Protein AF-A0A8T4SPV8-F1 (afdb_monomer_lite)

pLDDT: mean 88.91, std 10.38, range [46.53, 98.25]

Secondary structure (DSSP, 8-state):
--------HHHHHHHHHHHHHHHHHHHHHHHHHHHHHHHH-HHHHHHHHHHHHHHHHTTSTTHHHHHHHHSSS-HHHHHHHHHHHHHHGGGS-HHHHHHHHHHHHHHHHTS-HHHHHHHHHH---HHHHHHHHHH-GGG----HHHHHHHHH-SSHHHHHHHHHHS--S-HHHHHHHHHBTTSS-HHHHHHHHHH-HHHHHHHHHHHHHHHHHHHHHHHHHH---HHHHHHHHHHHHB-GGGHHHHHHHHHHT-S---HHHHHHHHHHHHHHHHHHTS---

Foldseek 3Di:
DPPDPPDVVVVVVVVVVVLVVQLQVLLVVLLVVLLVCCVVPVVVSLVCLVVSQVSSCPSDVCSVVCCVVVQHRDLSRNLSSVLSLLVCLVVDDQVSNLSSLVSLVVVLVPGPLVVSLVNLQQHAHLQSSLLCCLAVVSSCPAQVVVLVLQVVDQALVRSVVVCVVVPGSYPLRVLLQLFWPPRHDPRNNVVCCVVCVPSNLSSLLSVLSNQQLVLLVCCVPPVDDSVVSSVVCCVHTGDPVCSVVSVVSNVVNPHDDDPVSCVSVVVVVVVVVVVVPDPPD

Sequence (281 aa):
MEDIPSWPVDELMDQLRNIFVRGHCIAADAAERLEDLFLEDTDKAIASLHGFLEEVRDINTDRAFVEAAAGGPNHDWTVPVLNVVGLMYPSLQKPVRERALLSVLDYLDGLNYFYSQNHVERMKEPWLVGDIIVNRRLYWCGFSEYHTLFAEHNSWKELQESLNTHPPLSPFWLAMAILWWPNPSPEIRREFYEAYPHLVDRTLDAIAGMTVTSAMKGHVMEGKDVEAGIQYRLSERYDPDMHARIREKIAQENWILLPSTERDWIQWKEIRERREAKPVS

Radius of gyration: 21.88 Å; chains: 1; bounding box: 86×41×52 Å

Structure (mmCIF, N/CA/C/O backbone):
data_AF-A0A8T4SPV8-F1
#
_entry.id   AF-A0A8T4SPV8-F1
#
loop_
_atom_site.group_PDB
_atom_site.id
_atom_site.type_symbol
_atom_site.label_atom_id
_atom_site.label_alt_id
_atom_site.label_comp_id
_atom_site.label_asym_id
_atom_site.label_entity_id
_atom_site.label_seq_id
_atom_site.pdbx_PDB_ins_code
_atom_site.Cartn_x
_atom_site.Cartn_y
_atom_site.Cartn_z
_atom_site.occupancy
_atom_site.B_iso_or_equiv
_atom_site.auth_seq_id
_atom_site.auth_comp_id
_atom_site.auth_asym_id
_atom_site.auth_atom_id
_atom_site.pdbx_PDB_model_num
ATOM 1 N N . MET A 1 1 ? 52.979 -14.441 -5.584 1.00 47.84 1 MET A N 1
ATOM 2 C CA . MET A 1 1 ? 51.953 -13.388 -5.652 1.00 47.84 1 MET A CA 1
ATOM 3 C C . MET A 1 1 ? 51.383 -13.491 -7.041 1.00 47.84 1 MET A C 1
ATOM 5 O O . MET A 1 1 ? 52.107 -13.197 -7.979 1.00 47.84 1 MET A O 1
ATOM 9 N N . GLU A 1 2 ? 50.198 -14.078 -7.168 1.00 46.53 2 GLU A N 1
ATOM 10 C CA . GLU A 1 2 ? 49.469 -14.064 -8.435 1.00 46.53 2 GLU A CA 1
ATOM 11 C C . GLU A 1 2 ? 48.943 -12.644 -8.638 1.00 46.53 2 GLU A C 1
ATOM 13 O O . GLU A 1 2 ? 48.358 -12.068 -7.717 1.00 46.53 2 GLU A O 1
ATOM 18 N N . ASP A 1 3 ? 49.237 -12.067 -9.802 1.00 52.56 3 ASP A N 1
ATOM 19 C CA . ASP A 1 3 ? 48.736 -10.759 -10.205 1.00 52.56 3 ASP A CA 1
ATOM 20 C C . ASP A 1 3 ? 47.207 -10.810 -10.214 1.00 52.56 3 ASP A C 1
ATOM 22 O O . ASP A 1 3 ? 46.596 -11.532 -11.004 1.00 52.56 3 ASP A O 1
ATOM 26 N N . ILE A 1 4 ? 46.580 -10.059 -9.306 1.00 55.09 4 ILE A N 1
ATOM 27 C CA . ILE A 1 4 ? 45.138 -9.829 -9.349 1.00 55.09 4 ILE A CA 1
ATOM 28 C C . ILE A 1 4 ? 44.876 -9.115 -10.680 1.00 55.09 4 ILE A C 1
ATOM 30 O O . ILE A 1 4 ? 45.462 -8.049 -10.896 1.00 55.09 4 ILE A O 1
ATOM 34 N N . PRO A 1 5 ? 44.039 -9.665 -11.580 1.00 56.94 5 PRO A N 1
ATOM 35 C CA . PRO A 1 5 ? 43.739 -9.005 -12.838 1.00 56.94 5 PRO A CA 1
ATOM 36 C C . PRO A 1 5 ? 43.194 -7.614 -12.523 1.00 56.94 5 PRO A C 1
ATOM 38 O O . PRO A 1 5 ? 42.183 -7.489 -11.827 1.00 56.94 5 PRO A O 1
ATOM 41 N N . SER A 1 6 ? 43.865 -6.567 -13.006 1.00 59.53 6 SER A N 1
ATOM 42 C CA . SER A 1 6 ? 43.322 -5.216 -12.950 1.00 59.53 6 SER A CA 1
ATOM 43 C C . SER A 1 6 ? 42.136 -5.172 -13.904 1.00 59.53 6 SER A C 1
ATOM 45 O O . SER A 1 6 ? 42.296 -4.928 -15.101 1.00 59.53 6 SER A O 1
ATOM 47 N N . TRP A 1 7 ? 40.945 -5.473 -13.397 1.00 61.81 7 TRP A N 1
ATOM 48 C CA . TRP A 1 7 ? 39.731 -5.170 -14.132 1.00 61.81 7 TRP A CA 1
ATOM 49 C C . TRP A 1 7 ? 39.726 -3.658 -14.371 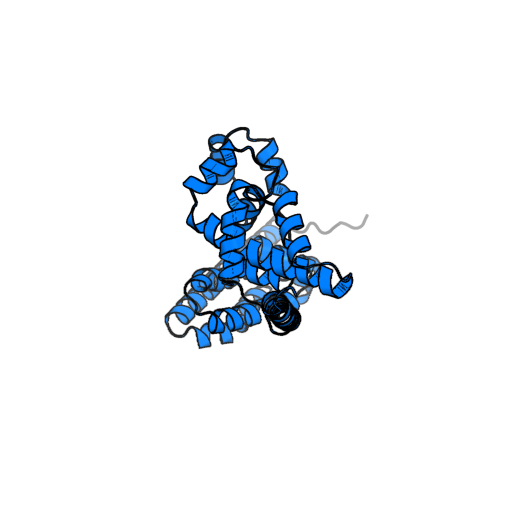1.00 61.81 7 TRP A C 1
ATOM 51 O O . TRP A 1 7 ? 39.903 -2.909 -13.402 1.00 61.81 7 TRP A O 1
ATOM 61 N N . PRO A 1 8 ? 39.596 -3.189 -15.623 1.00 83.00 8 PRO A N 1
ATOM 62 C CA . PRO A 1 8 ? 39.461 -1.770 -15.892 1.00 83.00 8 PRO A CA 1
ATOM 63 C C . PRO A 1 8 ? 38.145 -1.319 -15.258 1.00 83.00 8 PRO A C 1
ATOM 65 O O . PRO A 1 8 ? 37.066 -1.549 -15.796 1.00 83.00 8 PRO A O 1
ATOM 68 N N . VAL A 1 9 ? 38.244 -0.740 -14.060 1.00 78.56 9 VAL A N 1
ATOM 69 C CA . VAL A 1 9 ? 37.098 -0.309 -13.247 1.00 78.56 9 VAL A CA 1
ATOM 70 C C . VAL A 1 9 ? 36.166 0.579 -14.071 1.00 78.56 9 VAL A C 1
ATOM 72 O O . VAL A 1 9 ? 34.954 0.440 -13.966 1.00 78.56 9 VAL A O 1
ATOM 75 N N . ASP A 1 10 ? 36.721 1.407 -14.956 1.00 82.25 10 ASP A N 1
ATOM 76 C CA . ASP A 1 10 ? 35.964 2.275 -15.859 1.00 82.25 10 ASP A CA 1
ATOM 77 C C . ASP A 1 10 ? 35.058 1.488 -16.822 1.00 82.25 10 ASP A C 1
ATOM 79 O O . ASP A 1 10 ? 33.893 1.837 -16.987 1.00 82.25 10 ASP A O 1
ATOM 83 N N . GLU A 1 11 ? 35.537 0.377 -17.390 1.00 78.75 11 GLU A N 1
ATOM 84 C CA . GLU A 1 11 ? 34.744 -0.462 -18.299 1.00 78.75 11 GLU A CA 1
ATOM 85 C C . GLU A 1 11 ? 33.593 -1.156 -17.558 1.00 78.75 11 GLU A C 1
ATOM 87 O O . GLU A 1 11 ? 32.467 -1.206 -18.055 1.00 78.75 11 GLU A O 1
ATOM 92 N N . LEU A 1 12 ? 33.847 -1.633 -16.335 1.00 75.38 12 LEU A N 1
ATOM 93 C CA . LEU A 1 12 ? 32.806 -2.198 -15.476 1.00 75.38 12 LEU A CA 1
ATOM 94 C C . LEU A 1 12 ? 31.765 -1.135 -15.096 1.00 75.38 12 LEU A C 1
ATOM 96 O O . LEU A 1 12 ? 30.565 -1.396 -15.156 1.00 75.38 12 LEU A O 1
ATOM 100 N N . MET A 1 13 ? 32.205 0.071 -14.729 1.00 76.56 13 MET A N 1
ATOM 101 C CA . MET A 1 13 ? 31.311 1.175 -14.372 1.00 76.56 13 MET A CA 1
ATOM 102 C C . MET A 1 13 ? 30.470 1.644 -15.564 1.00 76.56 13 MET A C 1
ATOM 104 O O . MET A 1 13 ? 29.289 1.950 -15.385 1.00 76.56 13 MET A O 1
ATOM 108 N N . ASP A 1 14 ? 31.028 1.654 -16.774 1.00 81.75 14 ASP A N 1
ATOM 109 C CA . ASP A 1 14 ? 30.293 1.968 -18.000 1.00 81.75 14 ASP A CA 1
ATOM 110 C C . ASP A 1 14 ? 29.277 0.876 -18.354 1.00 81.75 14 ASP A C 1
ATOM 112 O O . ASP A 1 14 ? 28.134 1.184 -18.701 1.00 81.75 14 ASP A O 1
ATOM 116 N N . GLN A 1 15 ? 29.635 -0.403 -18.205 1.00 76.06 15 GLN A N 1
ATOM 117 C CA . GLN A 1 15 ? 28.694 -1.514 -18.377 1.00 76.06 15 GLN A CA 1
ATOM 118 C C . GLN A 1 15 ? 27.540 -1.434 -17.372 1.00 76.06 15 GLN A C 1
ATOM 120 O O . GLN A 1 15 ? 26.377 -1.518 -17.770 1.00 76.06 15 GLN A O 1
ATOM 125 N N . LEU A 1 16 ? 27.840 -1.197 -16.090 1.00 74.31 16 LEU A N 1
ATOM 126 C CA . LEU A 1 16 ? 26.826 -1.015 -15.051 1.00 74.31 16 LEU A CA 1
ATOM 127 C C . LEU A 1 16 ? 25.923 0.178 -15.368 1.00 74.31 16 LEU A C 1
ATOM 129 O O . LEU A 1 16 ? 24.702 0.040 -15.350 1.00 74.31 16 LEU A O 1
ATOM 133 N N . ARG A 1 17 ? 26.497 1.331 -15.730 1.00 78.75 17 ARG A N 1
ATOM 134 C CA . ARG A 1 17 ? 25.730 2.521 -16.122 1.00 78.75 17 ARG A CA 1
ATOM 135 C C . ARG A 1 17 ? 24.791 2.224 -17.288 1.00 78.75 17 ARG A C 1
ATOM 137 O O . ARG A 1 17 ? 23.626 2.603 -17.230 1.00 78.75 17 ARG A O 1
ATOM 144 N N . ASN A 1 18 ? 25.271 1.533 -18.320 1.00 80.00 18 ASN A N 1
ATOM 145 C CA . ASN A 1 18 ? 24.461 1.177 -19.483 1.00 80.00 18 ASN A CA 1
ATOM 146 C C . ASN A 1 18 ? 23.315 0.225 -19.122 1.00 80.00 18 ASN A C 1
ATOM 148 O O . ASN A 1 18 ? 22.197 0.427 -19.593 1.00 80.00 18 ASN A O 1
ATOM 152 N N . ILE A 1 19 ? 23.562 -0.766 -18.259 1.00 78.25 19 ILE A N 1
ATOM 153 C CA . ILE A 1 19 ? 22.518 -1.659 -17.731 1.00 78.25 19 ILE A CA 1
ATOM 154 C C . ILE A 1 19 ? 21.475 -0.850 -16.958 1.00 78.25 19 ILE A C 1
ATOM 156 O O . ILE A 1 19 ? 20.282 -1.001 -17.208 1.00 78.25 19 ILE A O 1
ATOM 160 N N . PHE A 1 20 ? 21.909 0.056 -16.078 1.00 78.81 20 PHE A N 1
ATOM 161 C CA . PHE A 1 20 ? 21.000 0.913 -15.320 1.00 78.81 20 PHE A CA 1
ATOM 162 C C . PHE A 1 20 ? 20.156 1.803 -16.233 1.00 78.81 20 PHE A C 1
ATOM 164 O O . PHE A 1 20 ? 18.936 1.812 -16.091 1.00 78.81 20 PHE A O 1
ATOM 171 N N . VAL A 1 21 ? 20.762 2.527 -17.178 1.00 83.75 21 VAL A N 1
ATOM 172 C CA . VAL A 1 21 ? 20.031 3.412 -18.104 1.00 83.75 21 VAL A CA 1
ATOM 173 C C . VAL A 1 21 ? 19.041 2.613 -18.946 1.00 83.75 21 VAL A C 1
ATOM 175 O O . VAL A 1 21 ? 17.862 2.956 -18.994 1.00 83.75 21 VAL A O 1
ATOM 178 N N . ARG A 1 22 ? 19.493 1.510 -19.556 1.00 83.69 22 ARG A N 1
ATOM 179 C CA . ARG A 1 22 ? 18.627 0.629 -20.346 1.00 83.69 22 ARG A CA 1
ATOM 180 C C . ARG A 1 22 ? 17.472 0.095 -19.508 1.00 83.69 22 ARG A C 1
ATOM 182 O O . ARG A 1 22 ? 16.344 0.063 -19.993 1.00 83.69 22 ARG A O 1
ATOM 189 N N . GLY A 1 23 ? 17.750 -0.300 -18.268 1.00 84.31 23 GLY A N 1
ATOM 190 C CA . GLY A 1 23 ? 16.738 -0.856 -17.391 1.00 84.31 23 GLY A CA 1
ATOM 191 C C . GLY A 1 23 ? 15.642 0.144 -17.038 1.00 84.31 23 GLY A C 1
ATOM 192 O O . GLY A 1 23 ? 14.462 -0.181 -17.124 1.00 84.31 23 GLY A O 1
ATOM 193 N N . HIS A 1 24 ? 16.020 1.394 -16.763 1.00 85.56 24 HIS A N 1
ATOM 194 C CA . HIS A 1 24 ? 15.057 2.475 -16.551 1.00 85.56 24 HIS A CA 1
ATOM 195 C C . HIS A 1 24 ? 14.218 2.761 -17.800 1.00 85.56 24 HIS A C 1
ATOM 197 O O . HIS A 1 24 ? 13.014 2.955 -17.677 1.00 85.56 24 HIS A O 1
ATOM 203 N N . CYS A 1 25 ? 14.820 2.765 -18.995 1.00 88.31 25 CYS A N 1
ATOM 204 C CA . CYS A 1 25 ? 14.071 2.978 -20.236 1.00 88.31 25 CYS A CA 1
ATOM 205 C C . CYS A 1 25 ? 13.038 1.871 -20.487 1.00 88.31 25 CYS A C 1
ATOM 207 O O . CYS A 1 25 ? 11.900 2.183 -20.817 1.00 88.31 25 CYS A O 1
ATOM 209 N N . ILE A 1 26 ? 13.412 0.599 -20.302 1.00 89.94 26 ILE A N 1
ATOM 210 C CA . ILE A 1 26 ? 12.490 -0.537 -20.483 1.00 89.94 26 ILE A CA 1
ATOM 211 C C . ILE A 1 26 ? 11.375 -0.496 -19.435 1.00 89.94 26 ILE A C 1
ATOM 213 O O . ILE A 1 26 ? 10.211 -0.662 -19.776 1.00 89.94 26 ILE A O 1
ATOM 217 N N . ALA A 1 27 ? 11.710 -0.228 -18.171 1.00 91.44 27 ALA A N 1
ATOM 218 C CA . ALA A 1 27 ? 10.716 -0.098 -17.109 1.00 91.44 27 ALA A CA 1
ATOM 219 C C . ALA A 1 27 ? 9.726 1.047 -17.358 1.00 91.44 27 ALA A C 1
ATOM 221 O O . ALA A 1 27 ? 8.533 0.884 -17.109 1.00 91.44 27 ALA A O 1
ATOM 222 N N . ALA A 1 28 ? 10.209 2.189 -17.854 1.00 93.06 28 ALA A N 1
ATOM 223 C CA . ALA A 1 28 ? 9.364 3.326 -18.200 1.00 93.06 28 ALA A CA 1
ATOM 224 C C . ALA A 1 28 ? 8.421 2.996 -19.366 1.00 93.06 28 ALA A C 1
ATOM 226 O O . ALA A 1 28 ? 7.223 3.223 -19.243 1.00 93.06 28 ALA A O 1
ATOM 227 N N . ASP A 1 29 ? 8.937 2.395 -20.442 1.00 96.06 29 ASP A N 1
ATOM 228 C CA . ASP A 1 29 ? 8.132 1.975 -21.598 1.00 96.06 29 ASP A CA 1
ATOM 229 C C . ASP A 1 29 ? 7.085 0.910 -21.223 1.00 96.06 29 ASP A C 1
ATOM 231 O O . ASP A 1 29 ? 5.926 0.990 -21.629 1.00 96.06 29 ASP A O 1
ATOM 235 N N . ALA A 1 30 ? 7.461 -0.067 -20.392 1.00 96.50 30 ALA A N 1
ATOM 236 C CA . ALA A 1 30 ? 6.539 -1.075 -19.875 1.00 96.50 30 ALA A CA 1
ATOM 237 C C . ALA A 1 30 ? 5.437 -0.454 -19.001 1.00 96.50 30 ALA A C 1
ATOM 239 O O . ALA A 1 30 ? 4.276 -0.848 -19.103 1.00 96.50 30 ALA A O 1
ATOM 240 N N . ALA A 1 31 ? 5.787 0.519 -18.153 1.00 96.69 31 ALA A N 1
ATOM 241 C CA . ALA A 1 31 ? 4.820 1.235 -17.330 1.00 96.69 31 ALA A CA 1
ATOM 242 C C . ALA A 1 31 ? 3.850 2.069 -18.185 1.00 96.69 31 ALA A C 1
ATOM 244 O O . ALA A 1 31 ? 2.645 1.968 -17.977 1.00 96.69 31 ALA A O 1
ATOM 245 N N . GLU A 1 32 ? 4.350 2.817 -19.172 1.00 97.62 32 GLU A N 1
ATOM 246 C CA . GLU A 1 32 ? 3.533 3.621 -20.095 1.00 97.62 32 GLU A CA 1
ATOM 247 C C . GLU A 1 32 ? 2.556 2.739 -20.886 1.00 97.62 32 GLU A C 1
ATOM 249 O O . GLU A 1 32 ? 1.350 2.971 -20.868 1.00 97.62 32 GLU A O 1
ATOM 254 N N . ARG A 1 33 ? 3.035 1.635 -21.473 1.00 98.12 33 ARG A N 1
ATOM 255 C CA . ARG A 1 33 ? 2.167 0.678 -22.181 1.00 98.12 33 ARG A CA 1
ATOM 256 C C . ARG A 1 33 ? 1.118 0.033 -21.280 1.00 98.12 33 ARG A C 1
ATOM 258 O O . ARG A 1 33 ? 0.009 -0.250 -21.736 1.00 98.12 33 ARG A O 1
ATOM 265 N N . LEU A 1 34 ? 1.463 -0.267 -20.028 1.00 98.12 34 LEU A N 1
ATOM 266 C CA . LEU A 1 34 ? 0.499 -0.807 -19.074 1.00 98.12 34 LEU A CA 1
ATOM 267 C C . LEU A 1 34 ? -0.549 0.250 -18.698 1.00 98.12 34 LEU A C 1
ATOM 269 O O . LEU A 1 34 ? -1.723 -0.093 -18.576 1.00 98.12 34 LEU A O 1
ATOM 273 N N . GLU A 1 35 ? -0.144 1.509 -18.530 1.00 98.00 35 GLU A N 1
ATOM 274 C CA . GLU A 1 35 ? -1.043 2.634 -18.253 1.00 98.00 35 GLU A CA 1
ATOM 275 C C . GLU A 1 35 ? -2.027 2.853 -19.406 1.00 98.00 35 GLU A C 1
ATOM 277 O O . GLU A 1 35 ? -3.238 2.864 -19.175 1.00 98.00 35 GLU A O 1
ATOM 282 N N . ASP A 1 36 ? -1.535 2.907 -20.645 1.00 98.12 36 ASP A N 1
ATOM 283 C CA . ASP A 1 36 ? -2.367 2.991 -21.849 1.00 98.12 36 ASP A CA 1
ATOM 284 C C . ASP A 1 36 ? -3.380 1.843 -21.899 1.00 98.12 36 ASP A C 1
ATOM 286 O O . ASP A 1 36 ? -4.580 2.051 -22.096 1.00 98.12 36 ASP A O 1
ATOM 290 N N . LEU A 1 37 ? -2.924 0.618 -21.627 1.00 98.06 37 LEU A N 1
ATOM 291 C CA . LEU A 1 37 ? -3.799 -0.546 -21.607 1.00 98.06 37 LEU A CA 1
ATOM 292 C C . LEU A 1 37 ? -4.855 -0.456 -20.499 1.00 98.06 37 LEU A C 1
ATOM 294 O O . LEU A 1 37 ? -5.979 -0.902 -20.700 1.00 98.06 37 LEU A O 1
ATOM 298 N N . PHE A 1 38 ? -4.532 0.127 -19.343 1.00 97.50 38 PHE A N 1
ATOM 299 C CA . PHE A 1 38 ? -5.494 0.358 -18.264 1.00 97.50 38 PHE A CA 1
ATOM 300 C C . PHE A 1 38 ? -6.600 1.339 -18.667 1.00 97.50 38 PHE A C 1
ATOM 302 O O . PHE A 1 38 ? -7.753 1.142 -18.265 1.00 97.50 38 PHE A O 1
ATOM 309 N N . LEU A 1 39 ? -6.246 2.368 -19.444 1.00 96.56 39 LEU A N 1
ATOM 310 C CA . LEU A 1 39 ? -7.174 3.366 -19.979 1.00 96.56 39 LEU A CA 1
ATOM 311 C C . LEU A 1 39 ? -8.067 2.792 -21.088 1.00 96.56 39 LEU A C 1
ATOM 313 O O . LEU A 1 39 ? -9.233 3.173 -21.187 1.00 96.56 39 LEU A O 1
ATOM 317 N N . GLU A 1 40 ? -7.543 1.874 -21.901 1.00 97.81 40 GLU A N 1
ATOM 318 C CA . GLU A 1 40 ? -8.285 1.217 -22.983 1.00 97.81 40 GLU A CA 1
ATOM 319 C C . GLU A 1 40 ? -9.166 0.055 -22.495 1.00 97.81 40 GLU A C 1
ATOM 321 O O . GLU A 1 40 ? -10.347 -0.028 -22.835 1.00 97.81 40 GLU A O 1
ATOM 326 N N . ASP A 1 41 ? -8.580 -0.864 -21.726 1.00 97.88 41 ASP A N 1
ATOM 327 C CA . ASP A 1 41 ? -9.184 -2.116 -21.271 1.00 97.88 41 ASP A CA 1
ATOM 328 C C . ASP A 1 41 ? -8.555 -2.558 -19.939 1.00 97.88 41 ASP A C 1
ATOM 330 O O . ASP A 1 41 ? -7.588 -3.325 -19.875 1.00 97.88 41 ASP A O 1
ATOM 334 N N . THR A 1 42 ? -9.147 -2.080 -18.844 1.00 97.75 42 THR A N 1
ATOM 335 C CA . THR A 1 42 ? -8.713 -2.369 -17.471 1.00 97.75 42 THR A CA 1
ATOM 336 C C . THR A 1 42 ? -8.589 -3.869 -17.175 1.00 97.75 42 THR A C 1
ATOM 338 O O . THR A 1 42 ? -7.661 -4.285 -16.481 1.00 97.75 42 THR A O 1
ATOM 341 N N . ASP A 1 43 ? -9.497 -4.699 -17.692 1.00 96.75 43 ASP A N 1
ATOM 342 C CA . ASP A 1 43 ? -9.488 -6.139 -17.414 1.00 96.75 43 ASP A CA 1
ATOM 343 C C . ASP A 1 43 ? -8.308 -6.816 -18.110 1.00 96.75 43 ASP A C 1
ATOM 345 O O . ASP A 1 43 ? -7.599 -7.631 -17.508 1.00 96.75 43 ASP A O 1
ATOM 349 N N . LYS A 1 44 ? -8.053 -6.432 -19.363 1.00 97.62 44 LYS A N 1
ATOM 350 C CA . LYS A 1 44 ? -6.886 -6.888 -20.114 1.00 97.62 44 LYS A CA 1
ATOM 351 C C . LYS A 1 44 ? -5.579 -6.388 -19.501 1.00 97.62 44 LYS A C 1
ATOM 353 O O . LYS A 1 44 ? -4.617 -7.156 -19.467 1.00 97.62 44 LYS A O 1
ATOM 358 N N . ALA A 1 45 ? -5.533 -5.158 -18.990 1.00 97.88 45 ALA A N 1
ATOM 359 C CA . ALA A 1 45 ? -4.365 -4.618 -18.294 1.00 97.88 45 ALA A CA 1
ATOM 360 C C . ALA A 1 45 ? -3.998 -5.456 -17.064 1.00 97.88 45 ALA A C 1
ATOM 362 O O . ALA A 1 45 ? -2.865 -5.925 -16.948 1.00 97.88 45 ALA A O 1
ATOM 363 N N . ILE A 1 46 ? -4.977 -5.744 -16.198 1.00 97.25 46 ILE A N 1
ATOM 364 C CA . ILE A 1 46 ? -4.783 -6.587 -15.008 1.00 97.25 46 ILE A CA 1
ATOM 365 C C . ILE A 1 46 ? -4.304 -7.991 -15.399 1.00 97.25 46 ILE A C 1
ATOM 367 O O . ILE A 1 46 ? -3.350 -8.503 -14.814 1.00 97.25 46 ILE A O 1
ATOM 371 N N . ALA A 1 47 ? -4.926 -8.605 -16.410 1.00 96.62 47 ALA A N 1
ATOM 372 C CA . ALA A 1 47 ? -4.534 -9.929 -16.894 1.00 96.62 47 ALA A CA 1
ATOM 373 C C . ALA A 1 47 ? -3.121 -9.957 -17.508 1.00 96.62 47 ALA A C 1
ATOM 375 O O . ALA A 1 47 ? -2.477 -11.004 -17.520 1.00 96.62 47 ALA A O 1
ATOM 376 N N . SER A 1 48 ? -2.638 -8.817 -18.010 1.00 97.19 48 SER A N 1
ATOM 377 C CA . SER A 1 48 ? -1.341 -8.697 -18.688 1.00 97.19 48 SER A CA 1
ATOM 378 C C . SER A 1 48 ? -0.211 -8.240 -17.760 1.00 97.19 48 SER A C 1
ATOM 380 O O . SER A 1 48 ? 0.949 -8.302 -18.164 1.00 97.19 48 SER A O 1
ATOM 382 N N . LEU A 1 49 ? -0.515 -7.822 -16.522 1.00 96.88 49 LEU A N 1
ATOM 383 C CA . LEU A 1 49 ? 0.449 -7.277 -15.555 1.00 96.88 49 LEU A CA 1
ATOM 384 C C . LEU A 1 49 ? 1.699 -8.156 -15.395 1.00 96.88 49 LEU A C 1
ATOM 386 O O . LEU A 1 49 ? 2.817 -7.650 -15.445 1.00 96.88 49 LEU A O 1
ATOM 390 N N . HIS A 1 50 ? 1.524 -9.472 -15.253 1.00 94.44 50 HIS A N 1
ATOM 391 C CA . HIS A 1 50 ? 2.646 -10.402 -15.100 1.00 94.44 50 HIS A CA 1
ATOM 392 C C . HIS A 1 50 ? 3.591 -10.376 -16.313 1.00 94.44 50 HIS A C 1
ATOM 394 O O . HIS A 1 50 ? 4.802 -10.496 -16.155 1.00 94.44 50 HIS A O 1
ATOM 400 N N . GLY A 1 51 ? 3.063 -10.189 -17.526 1.00 94.44 51 GLY A N 1
ATOM 401 C CA . GLY A 1 51 ? 3.878 -10.071 -18.735 1.00 94.44 51 GLY A CA 1
ATOM 402 C C . GLY A 1 51 ? 4.786 -8.842 -18.702 1.00 94.44 51 GLY A C 1
ATOM 403 O O . GLY A 1 51 ? 5.973 -8.959 -18.988 1.00 94.44 51 GLY A O 1
ATOM 404 N N . PHE A 1 52 ? 4.255 -7.692 -18.277 1.00 95.81 52 PHE A N 1
ATOM 405 C CA . PHE A 1 52 ? 5.046 -6.467 -18.108 1.00 95.81 52 PHE A CA 1
ATOM 406 C C . PHE A 1 52 ? 6.105 -6.604 -17.007 1.00 95.81 52 PHE A C 1
ATOM 408 O O . PHE A 1 52 ? 7.226 -6.126 -17.160 1.00 95.81 52 PHE A O 1
ATOM 415 N N . LEU A 1 53 ? 5.775 -7.280 -15.904 1.00 92.94 53 LEU A N 1
ATOM 416 C CA . LEU A 1 53 ? 6.724 -7.513 -14.814 1.00 92.94 53 LEU A CA 1
ATOM 417 C C . LEU A 1 53 ? 7.860 -8.455 -15.235 1.00 92.94 53 LEU A C 1
ATOM 419 O O . LEU A 1 53 ? 9.014 -8.187 -14.909 1.00 92.94 53 LEU A O 1
ATOM 423 N N . GLU A 1 54 ? 7.569 -9.511 -16.000 1.00 90.69 54 GLU A N 1
ATOM 424 C CA . GLU A 1 54 ? 8.611 -10.396 -16.539 1.00 90.69 54 GLU A CA 1
ATOM 425 C C . GLU A 1 54 ? 9.470 -9.698 -17.602 1.00 90.69 54 GLU A C 1
ATOM 427 O O . GLU A 1 54 ? 10.684 -9.883 -17.608 1.00 90.69 54 GLU A O 1
ATOM 432 N N . GLU A 1 55 ? 8.892 -8.822 -18.431 1.00 90.94 55 GLU A N 1
ATOM 433 C CA . GLU A 1 55 ? 9.658 -8.008 -19.384 1.00 90.94 55 GLU A CA 1
ATOM 434 C C . GLU A 1 55 ? 10.727 -7.160 -18.675 1.00 90.94 55 GLU A C 1
ATOM 436 O O . GLU A 1 55 ? 11.888 -7.117 -19.089 1.00 90.94 55 GLU A O 1
ATOM 441 N N . VAL A 1 56 ? 10.351 -6.523 -17.565 1.00 88.75 56 VAL A N 1
ATOM 442 C CA . VAL A 1 56 ? 11.275 -5.735 -16.744 1.00 88.75 56 VAL A CA 1
ATOM 443 C C . VAL A 1 56 ? 12.269 -6.625 -15.990 1.00 88.75 56 VAL A C 1
ATOM 445 O O . VAL A 1 56 ? 13.434 -6.273 -15.802 1.00 88.75 56 VAL A O 1
ATOM 448 N N . ARG A 1 57 ? 11.851 -7.815 -15.573 1.00 85.62 57 ARG A N 1
ATOM 449 C CA . ARG A 1 57 ? 12.729 -8.782 -14.910 1.00 85.62 57 ARG A CA 1
ATOM 450 C C . ARG A 1 57 ? 13.823 -9.319 -15.842 1.00 85.62 57 ARG A C 1
ATOM 452 O O . ARG A 1 57 ? 14.952 -9.531 -15.398 1.00 85.62 57 ARG A O 1
ATOM 459 N N . ASP A 1 58 ? 13.525 -9.447 -17.133 1.00 84.69 58 ASP A N 1
ATOM 460 C CA . ASP A 1 58 ? 14.425 -9.972 -18.169 1.00 84.69 58 ASP A CA 1
ATOM 461 C C . ASP A 1 58 ? 15.379 -8.918 -18.777 1.00 84.69 58 ASP A C 1
ATOM 463 O O . ASP A 1 58 ? 16.090 -9.187 -19.750 1.00 84.69 58 ASP A O 1
ATOM 467 N N . ILE A 1 59 ? 15.471 -7.719 -18.186 1.00 81.31 59 ILE A N 1
ATOM 468 C CA . ILE A 1 59 ? 16.415 -6.661 -18.602 1.00 81.31 59 ILE A CA 1
ATOM 469 C C . ILE A 1 59 ? 17.879 -7.139 -18.529 1.00 81.31 59 ILE A C 1
ATOM 471 O O . ILE A 1 59 ? 18.712 -6.734 -19.349 1.00 81.31 59 ILE A O 1
ATOM 475 N N . ASN A 1 60 ? 18.199 -8.008 -17.564 1.00 71.88 60 ASN A N 1
ATOM 476 C CA . ASN A 1 60 ? 19.536 -8.571 -17.394 1.00 71.88 60 ASN A CA 1
ATOM 477 C C . ASN A 1 60 ? 19.678 -9.900 -18.140 1.00 71.88 60 ASN A C 1
ATOM 479 O O . ASN A 1 60 ? 18.959 -10.859 -17.871 1.00 71.88 60 ASN A O 1
ATOM 483 N N . THR A 1 61 ? 20.690 -9.995 -19.007 1.00 69.69 61 THR A N 1
ATOM 484 C CA . THR A 1 61 ? 20.997 -11.213 -19.780 1.00 69.69 61 THR A CA 1
ATOM 485 C C . THR A 1 61 ? 21.373 -12.417 -18.914 1.00 69.69 61 THR A C 1
ATOM 487 O O . THR A 1 61 ? 21.249 -13.546 -19.376 1.00 69.69 61 THR A O 1
ATOM 490 N N . ASP A 1 62 ? 21.805 -12.190 -17.670 1.00 73.31 62 ASP A N 1
ATOM 491 C CA . ASP A 1 62 ? 22.024 -13.236 -16.666 1.00 73.31 62 ASP A CA 1
ATOM 492 C C . ASP A 1 62 ? 21.115 -13.014 -15.446 1.00 73.31 62 ASP A C 1
ATOM 494 O O . ASP A 1 62 ? 21.553 -12.687 -14.340 1.00 73.31 62 ASP A O 1
ATOM 498 N N . ARG A 1 63 ? 19.804 -13.138 -15.685 1.00 76.88 63 ARG A N 1
ATOM 499 C CA . ARG A 1 63 ? 18.746 -13.024 -14.670 1.00 76.88 63 ARG A CA 1
ATOM 500 C C . ARG A 1 63 ? 19.037 -13.873 -13.436 1.00 76.88 63 ARG A C 1
ATOM 502 O O . ARG A 1 63 ? 18.922 -13.387 -12.315 1.00 76.88 63 ARG A O 1
ATOM 509 N N . ALA A 1 64 ? 19.435 -15.127 -13.646 1.00 74.44 64 ALA A N 1
ATOM 510 C CA . ALA A 1 64 ? 19.692 -16.066 -12.563 1.00 74.44 64 ALA A CA 1
ATOM 511 C C . ALA A 1 64 ? 20.839 -15.588 -11.664 1.00 74.44 64 ALA A C 1
ATOM 513 O O . ALA A 1 64 ? 20.704 -15.622 -10.442 1.00 74.44 64 ALA A O 1
ATOM 514 N N . PHE A 1 65 ? 21.937 -15.102 -12.247 1.00 73.19 65 PHE A N 1
ATOM 515 C CA . PHE A 1 65 ? 23.050 -14.561 -11.475 1.00 73.19 65 PHE A CA 1
ATOM 516 C C . PHE A 1 65 ? 22.672 -13.279 -10.728 1.00 73.19 65 PHE A C 1
ATOM 518 O O . PHE A 1 65 ? 22.945 -13.169 -9.533 1.00 73.19 65 PHE A O 1
ATOM 525 N N . VAL A 1 66 ? 22.021 -12.321 -11.399 1.00 70.44 66 VAL A N 1
ATOM 526 C CA . VAL A 1 66 ? 21.669 -11.034 -10.780 1.00 70.44 66 VAL A CA 1
ATOM 527 C C . VAL A 1 66 ? 20.667 -11.224 -9.649 1.00 70.44 66 VAL A C 1
ATOM 529 O O . VAL A 1 66 ? 20.859 -10.663 -8.575 1.00 70.44 66 VAL A O 1
ATOM 532 N N . GLU A 1 67 ? 19.638 -12.047 -9.835 1.00 76.25 67 GLU A N 1
ATOM 533 C CA . GLU A 1 67 ? 18.666 -12.316 -8.775 1.00 76.25 67 GLU A CA 1
ATOM 534 C C . GLU A 1 67 ? 19.269 -13.138 -7.635 1.00 76.25 67 GLU A C 1
ATOM 536 O O . GLU A 1 67 ? 18.941 -12.888 -6.478 1.00 76.25 67 GLU A O 1
ATOM 541 N N . ALA A 1 68 ? 20.185 -14.071 -7.916 1.00 69.94 68 ALA A N 1
ATOM 542 C CA . ALA A 1 68 ? 20.895 -14.794 -6.863 1.00 69.94 68 ALA A CA 1
ATOM 543 C C . ALA A 1 68 ? 21.815 -13.871 -6.045 1.00 69.94 68 ALA A C 1
ATOM 545 O O . ALA A 1 68 ? 21.910 -14.025 -4.829 1.00 69.94 68 ALA A O 1
ATOM 546 N N . ALA A 1 69 ? 22.474 -12.907 -6.694 1.00 67.50 69 ALA A N 1
ATOM 547 C CA . ALA A 1 69 ? 23.373 -11.959 -6.040 1.00 67.50 69 ALA A CA 1
ATOM 548 C C . ALA A 1 69 ? 22.625 -10.832 -5.306 1.00 67.50 69 ALA A C 1
ATOM 550 O O . ALA A 1 69 ? 23.037 -10.428 -4.221 1.00 67.50 69 ALA A O 1
ATOM 551 N N . ALA A 1 70 ? 21.531 -10.329 -5.883 1.00 67.12 70 ALA A N 1
ATOM 552 C CA . ALA A 1 70 ? 20.749 -9.221 -5.340 1.00 67.12 70 ALA A CA 1
ATOM 553 C C . ALA A 1 70 ? 19.584 -9.679 -4.445 1.00 67.12 70 ALA A C 1
ATOM 555 O O . ALA A 1 70 ? 19.056 -8.870 -3.691 1.00 67.12 70 ALA A O 1
ATOM 556 N N . GLY A 1 71 ? 19.182 -10.952 -4.506 1.00 63.88 71 GLY A N 1
ATOM 557 C CA . GLY A 1 71 ? 18.060 -11.526 -3.754 1.00 63.88 71 GLY A CA 1
ATOM 558 C C . GLY A 1 71 ? 16.687 -11.407 -4.434 1.00 63.88 71 GLY A C 1
ATOM 559 O O . GLY A 1 71 ? 15.693 -11.822 -3.836 1.00 63.88 71 GLY A O 1
ATOM 560 N N . GLY A 1 72 ? 16.618 -10.850 -5.649 1.00 75.62 72 GLY A N 1
ATOM 561 C CA . GLY A 1 72 ? 15.381 -10.648 -6.411 1.00 75.62 72 GLY A CA 1
ATOM 562 C C . GLY A 1 72 ? 15.505 -9.600 -7.533 1.00 75.62 72 GLY A C 1
ATOM 563 O O . GLY A 1 72 ? 16.597 -9.065 -7.753 1.00 75.62 72 GLY A O 1
ATOM 564 N N . PRO A 1 73 ? 14.407 -9.323 -8.264 1.00 82.44 73 PRO A N 1
ATOM 565 C CA . PRO A 1 73 ? 14.378 -8.393 -9.398 1.00 82.44 73 PRO A CA 1
ATOM 566 C C . PRO A 1 73 ? 14.468 -6.934 -8.950 1.00 82.44 73 PRO A C 1
ATOM 568 O O . PRO A 1 73 ? 13.725 -6.522 -8.075 1.00 82.44 73 PRO A O 1
ATOM 571 N N . ASN A 1 74 ? 15.306 -6.104 -9.578 1.00 84.81 74 ASN A N 1
ATOM 572 C CA . ASN A 1 74 ? 15.534 -4.733 -9.106 1.00 84.81 74 ASN A CA 1
ATOM 573 C C . ASN A 1 74 ? 14.218 -3.936 -8.921 1.00 84.81 74 ASN A C 1
ATOM 575 O O . ASN A 1 74 ? 13.425 -3.748 -9.853 1.00 84.81 74 ASN A O 1
ATOM 579 N N . HIS A 1 75 ? 13.993 -3.451 -7.698 1.00 87.06 75 HIS A N 1
ATOM 580 C CA . HIS A 1 75 ? 12.811 -2.677 -7.340 1.00 87.06 75 HIS A CA 1
ATOM 581 C C . HIS A 1 75 ? 12.739 -1.332 -8.073 1.00 87.06 75 HIS A C 1
ATOM 583 O O . HIS A 1 75 ? 11.631 -0.893 -8.359 1.00 87.06 75 HIS A O 1
ATOM 589 N N . ASP A 1 76 ? 13.866 -0.719 -8.450 1.00 84.62 76 ASP A N 1
ATOM 590 C CA . ASP A 1 76 ? 13.888 0.551 -9.194 1.00 84.62 76 ASP A CA 1
ATOM 591 C C . ASP A 1 76 ? 13.251 0.416 -10.584 1.00 84.62 76 ASP A C 1
ATOM 593 O O . ASP A 1 76 ? 12.742 1.389 -11.136 1.00 84.62 76 ASP A O 1
ATOM 597 N N . TRP A 1 77 ? 13.232 -0.799 -11.136 1.00 87.75 77 TRP A N 1
ATOM 598 C CA . TRP A 1 77 ? 12.628 -1.086 -12.436 1.00 87.75 77 TRP A CA 1
ATOM 599 C C . TRP A 1 77 ? 11.227 -1.685 -12.293 1.00 87.75 77 TRP A C 1
ATOM 601 O O . TRP A 1 77 ? 10.314 -1.332 -13.033 1.00 87.75 77 TRP A O 1
ATOM 611 N N . THR A 1 78 ? 11.026 -2.552 -11.300 1.00 91.69 78 THR A N 1
ATOM 612 C CA . THR A 1 78 ? 9.747 -3.250 -11.082 1.00 91.69 78 THR A CA 1
ATOM 613 C C . THR A 1 78 ? 8.661 -2.324 -10.526 1.00 91.69 78 THR A C 1
ATOM 615 O O . THR A 1 78 ? 7.499 -2.381 -10.927 1.00 91.69 78 THR A O 1
ATOM 618 N N . VAL A 1 79 ? 9.019 -1.474 -9.558 1.00 93.94 79 VAL A N 1
ATOM 619 C CA . VAL A 1 79 ? 8.061 -0.639 -8.822 1.00 93.94 79 VAL A CA 1
ATOM 620 C C . VAL A 1 79 ? 7.333 0.373 -9.714 1.00 93.94 79 VAL A C 1
ATOM 622 O O . VAL A 1 79 ? 6.142 0.567 -9.478 1.00 93.94 79 VAL A O 1
ATOM 625 N N . PRO A 1 80 ? 7.953 0.997 -10.737 1.00 95.25 80 PRO A N 1
ATOM 626 C CA . PRO A 1 80 ? 7.224 1.781 -11.733 1.00 95.25 80 PRO A CA 1
ATOM 627 C C . PRO A 1 80 ? 6.000 1.059 -12.315 1.00 95.25 80 PRO A C 1
ATOM 629 O O . PRO A 1 80 ? 4.910 1.622 -12.281 1.00 95.25 80 PRO A O 1
ATOM 632 N N . VAL A 1 81 ? 6.140 -0.205 -12.731 1.00 96.62 81 VAL A N 1
ATOM 633 C CA . VAL A 1 81 ? 5.036 -1.013 -13.289 1.00 96.62 81 VAL A CA 1
ATOM 634 C C . VAL A 1 81 ? 3.963 -1.299 -12.231 1.00 96.62 81 VAL A C 1
ATOM 636 O O . VAL A 1 81 ? 2.772 -1.123 -12.483 1.00 96.62 81 VAL A O 1
ATOM 639 N N . LEU A 1 82 ? 4.359 -1.666 -11.007 1.00 97.06 82 LEU A N 1
ATOM 640 C CA . LEU A 1 82 ? 3.413 -1.869 -9.896 1.00 97.06 82 LEU A CA 1
ATOM 641 C C . LEU A 1 82 ? 2.672 -0.575 -9.513 1.00 97.06 82 LEU A C 1
ATOM 643 O O . LEU A 1 82 ? 1.500 -0.609 -9.134 1.00 97.06 82 LEU A O 1
ATOM 647 N N . ASN A 1 83 ? 3.334 0.577 -9.623 1.00 97.50 83 ASN A N 1
ATOM 648 C CA . ASN A 1 83 ? 2.742 1.877 -9.327 1.00 97.50 83 ASN A CA 1
ATOM 649 C C . ASN A 1 83 ? 1.721 2.326 -10.378 1.00 97.50 83 ASN A C 1
ATOM 651 O O . ASN A 1 83 ? 0.862 3.126 -10.022 1.00 97.50 83 ASN A O 1
ATOM 655 N N . VAL A 1 84 ? 1.738 1.790 -11.603 1.00 97.88 84 VAL A N 1
ATOM 656 C CA . VAL A 1 84 ? 0.638 1.992 -12.566 1.00 97.88 84 VAL A CA 1
ATOM 657 C C . VAL A 1 84 ? -0.655 1.391 -12.019 1.00 97.88 84 VAL A C 1
ATOM 659 O O . VAL A 1 84 ? -1.690 2.053 -11.993 1.00 97.88 84 VAL A O 1
ATOM 662 N N . VAL A 1 85 ? -0.591 0.168 -11.476 1.00 97.81 85 VAL A N 1
ATOM 663 C CA . VAL A 1 85 ? -1.747 -0.444 -10.800 1.00 97.81 85 VAL A CA 1
ATOM 664 C C . VAL A 1 85 ? -2.191 0.438 -9.639 1.00 97.81 85 VAL A C 1
ATOM 666 O O . VAL A 1 85 ? -3.377 0.724 -9.516 1.00 97.81 85 VAL A O 1
ATOM 669 N N . GLY A 1 86 ? -1.240 0.912 -8.826 1.00 96.94 86 GLY A N 1
ATOM 670 C CA . GLY A 1 86 ? -1.500 1.843 -7.727 1.00 96.94 86 GLY A CA 1
ATOM 671 C C . GLY A 1 86 ? -2.190 3.134 -8.174 1.00 96.94 86 GLY A C 1
ATOM 672 O O . GLY A 1 86 ? -3.146 3.555 -7.537 1.00 96.94 86 GLY A O 1
ATOM 673 N N . LEU A 1 87 ? -1.768 3.730 -9.288 1.00 96.69 87 LEU A N 1
ATOM 674 C CA . LEU A 1 87 ? -2.361 4.948 -9.839 1.00 96.69 87 LEU A CA 1
ATOM 675 C C . LEU A 1 87 ? -3.837 4.745 -10.203 1.00 96.69 87 LEU A C 1
ATOM 677 O O . LEU A 1 87 ? -4.681 5.579 -9.874 1.00 96.69 87 LEU A O 1
ATOM 681 N N . MET A 1 88 ? -4.153 3.614 -10.836 1.00 97.19 88 MET A N 1
ATOM 682 C CA . MET A 1 88 ? -5.516 3.298 -11.266 1.00 97.19 88 MET A CA 1
ATOM 683 C C . MET A 1 88 ? -6.394 2.815 -10.108 1.00 97.19 88 MET A C 1
ATOM 685 O O . MET A 1 88 ? -7.603 3.064 -10.112 1.00 97.19 88 MET A O 1
ATOM 689 N N . TYR A 1 89 ? -5.800 2.167 -9.101 1.00 97.12 89 TYR A N 1
ATOM 690 C CA . TYR A 1 89 ? -6.479 1.447 -8.019 1.00 97.12 89 TYR A CA 1
ATOM 691 C C . TYR A 1 89 ? -7.649 2.208 -7.371 1.00 97.12 89 TYR A C 1
ATOM 693 O O . TYR A 1 89 ? -8.712 1.607 -7.208 1.00 97.12 89 TYR A O 1
ATOM 701 N N . PRO A 1 90 ? -7.543 3.516 -7.050 1.00 95.56 90 PRO A N 1
ATOM 702 C CA . PRO A 1 90 ? -8.626 4.251 -6.401 1.00 95.56 90 PRO A CA 1
ATOM 703 C C . PRO A 1 90 ? -9.875 4.452 -7.258 1.00 95.56 90 PRO A C 1
ATOM 705 O O . PRO A 1 90 ? -10.960 4.672 -6.724 1.00 95.56 90 PRO A O 1
ATOM 708 N N . SER A 1 91 ? -9.734 4.384 -8.580 1.00 95.56 91 SER A N 1
ATOM 709 C CA . SER A 1 91 ? -10.856 4.500 -9.516 1.00 95.56 91 SER A CA 1
ATOM 710 C C . SER A 1 91 ? -11.582 3.171 -9.747 1.00 95.56 91 SER A C 1
ATOM 712 O O . SER A 1 91 ? -12.689 3.149 -10.287 1.00 95.56 91 SER A O 1
ATOM 714 N N . LEU A 1 92 ? -10.979 2.054 -9.328 1.00 95.94 92 LEU A N 1
ATOM 715 C CA . LEU A 1 92 ? -11.484 0.720 -9.610 1.00 95.94 92 LEU A CA 1
ATOM 716 C C . LEU A 1 92 ? -12.599 0.328 -8.634 1.00 95.94 92 LEU A C 1
ATOM 718 O O . LEU A 1 92 ? -12.517 0.505 -7.414 1.00 95.94 92 LEU A O 1
ATOM 722 N N . GLN A 1 93 ? -13.638 -0.310 -9.171 1.00 95.81 93 GLN A N 1
ATOM 723 C CA . GLN A 1 93 ? -14.672 -0.933 -8.349 1.00 95.81 93 GLN A CA 1
ATOM 724 C C . GLN A 1 93 ? -14.095 -2.102 -7.540 1.00 95.81 93 GLN A C 1
ATOM 726 O O . GLN A 1 93 ? -13.122 -2.737 -7.947 1.00 95.81 93 GLN A O 1
ATOM 731 N N . LYS A 1 94 ? -14.727 -2.425 -6.404 1.00 94.38 94 LYS A N 1
ATOM 732 C CA . LYS A 1 94 ? -14.237 -3.436 -5.448 1.00 94.38 94 LYS A CA 1
ATOM 733 C C . LYS A 1 94 ? -13.874 -4.793 -6.101 1.00 94.38 94 LYS A C 1
ATOM 735 O O . LYS A 1 94 ? -12.760 -5.248 -5.861 1.00 94.38 94 LYS A O 1
ATOM 740 N N . PRO A 1 95 ? -14.696 -5.392 -6.993 1.00 95.56 95 PRO A N 1
ATOM 741 C CA . PRO A 1 95 ? -14.335 -6.658 -7.650 1.00 95.56 95 PRO A CA 1
ATOM 742 C C . PRO A 1 95 ? -13.132 -6.549 -8.600 1.00 95.56 95 PRO A C 1
ATOM 744 O O . PRO A 1 95 ? -12.387 -7.505 -8.802 1.00 95.56 95 PRO A O 1
ATOM 747 N N . VAL A 1 96 ? -12.929 -5.377 -9.208 1.00 96.69 96 VAL A N 1
ATOM 748 C CA . VAL A 1 96 ? -11.795 -5.129 -10.107 1.00 96.69 96 VAL A CA 1
ATOM 749 C C . VAL A 1 96 ? -10.517 -4.903 -9.297 1.00 96.69 96 VAL A C 1
ATOM 751 O O . VAL A 1 96 ? -9.481 -5.463 -9.645 1.00 96.69 96 VAL A O 1
ATOM 754 N N . ARG A 1 97 ? -10.605 -4.177 -8.170 1.00 97.00 97 ARG A N 1
ATOM 755 C CA . ARG A 1 97 ? -9.513 -4.055 -7.189 1.00 97.00 97 ARG A CA 1
ATOM 756 C C . ARG A 1 97 ? -9.062 -5.410 -6.665 1.00 97.00 97 ARG A C 1
ATOM 758 O O . ARG A 1 97 ? -7.867 -5.652 -6.601 1.00 97.00 97 ARG A O 1
ATOM 765 N N . GLU A 1 98 ? -9.997 -6.307 -6.359 1.00 97.12 98 GLU A N 1
ATOM 766 C CA . GLU A 1 98 ? -9.674 -7.665 -5.914 1.00 97.12 98 GLU A CA 1
ATOM 767 C C . GLU A 1 98 ? -8.835 -8.431 -6.945 1.00 97.12 98 GLU A C 1
ATOM 769 O O . GLU A 1 98 ? -7.797 -8.991 -6.595 1.00 97.12 98 GLU A O 1
ATOM 774 N N . ARG A 1 99 ? -9.225 -8.402 -8.228 1.00 96.94 99 ARG A N 1
ATOM 775 C CA . ARG A 1 99 ? -8.437 -9.026 -9.305 1.00 96.94 99 ARG A CA 1
ATOM 776 C C . ARG A 1 99 ? -7.062 -8.375 -9.461 1.00 96.94 99 ARG A C 1
ATOM 778 O O . ARG A 1 99 ? -6.073 -9.092 -9.560 1.00 96.94 99 ARG A O 1
ATOM 785 N N . ALA A 1 100 ? -6.990 -7.043 -9.436 1.00 97.81 100 ALA A N 1
ATOM 786 C CA . ALA A 1 100 ? -5.720 -6.319 -9.504 1.00 97.81 100 ALA A CA 1
ATOM 787 C C . ALA A 1 100 ? -4.794 -6.676 -8.329 1.00 97.81 100 ALA A C 1
ATOM 789 O O . ALA A 1 100 ? -3.611 -6.946 -8.532 1.00 97.81 100 ALA A O 1
ATOM 790 N N . LEU A 1 101 ? -5.340 -6.737 -7.111 1.00 98.00 101 LEU A N 1
ATOM 791 C CA . LEU A 1 101 ? -4.620 -7.152 -5.912 1.00 98.00 101 LEU A CA 1
ATOM 792 C C . LEU A 1 101 ? -4.102 -8.584 -6.045 1.00 98.00 101 LEU A C 1
ATOM 794 O O . LEU A 1 101 ? -2.947 -8.829 -5.721 1.00 98.00 101 LEU A O 1
ATOM 798 N N . LEU A 1 102 ? -4.925 -9.519 -6.528 1.00 96.88 102 LEU A N 1
ATOM 799 C CA . LEU A 1 102 ? -4.502 -10.901 -6.758 1.00 96.88 102 LEU A CA 1
ATOM 800 C C . LEU A 1 102 ? -3.344 -10.981 -7.754 1.00 96.88 102 LEU A C 1
ATOM 802 O O . LEU A 1 102 ? -2.378 -11.677 -7.469 1.00 96.88 102 LEU A O 1
ATOM 806 N N . SER A 1 103 ? -3.390 -10.237 -8.861 1.00 96.25 103 SER A N 1
ATOM 807 C CA . SER A 1 103 ? -2.286 -10.193 -9.828 1.00 96.25 103 SER A CA 1
ATOM 808 C C . SER A 1 103 ? -0.999 -9.614 -9.228 1.00 96.25 103 SER A C 1
ATOM 810 O O . SER A 1 103 ? 0.087 -10.123 -9.492 1.00 96.25 103 SER A O 1
ATOM 812 N N . VAL A 1 104 ? -1.102 -8.572 -8.395 1.00 97.38 104 VAL A N 1
ATOM 813 C CA . VAL A 1 104 ? 0.058 -8.014 -7.678 1.00 97.38 104 VAL A CA 1
ATOM 814 C C . VAL A 1 104 ? 0.610 -9.017 -6.663 1.00 97.38 104 VAL A C 1
ATOM 816 O O . VAL A 1 104 ? 1.822 -9.202 -6.574 1.00 97.38 104 VAL A O 1
ATOM 819 N N . LEU A 1 105 ? -0.261 -9.679 -5.900 1.00 96.12 105 LEU A N 1
ATOM 820 C CA . LEU A 1 105 ? 0.146 -10.663 -4.901 1.00 96.12 105 LEU A CA 1
ATOM 821 C C . LEU A 1 105 ? 0.730 -11.928 -5.524 1.00 96.12 105 LEU A C 1
ATOM 823 O O . LEU A 1 105 ? 1.676 -12.448 -4.958 1.00 96.12 105 LEU A O 1
ATOM 827 N N . ASP A 1 106 ? 0.232 -12.396 -6.667 1.00 93.88 106 ASP A N 1
ATOM 828 C CA . ASP A 1 106 ? 0.796 -13.546 -7.389 1.00 93.88 106 ASP A CA 1
ATOM 829 C C . ASP A 1 106 ? 2.269 -13.303 -7.750 1.00 93.88 106 ASP A C 1
ATOM 831 O O . ASP A 1 106 ? 3.134 -14.136 -7.482 1.00 93.88 106 ASP A O 1
ATOM 835 N N . TYR A 1 107 ? 2.578 -12.095 -8.233 1.00 93.19 107 TYR A N 1
ATOM 836 C CA . TYR A 1 107 ? 3.957 -11.676 -8.459 1.00 93.19 107 TYR A CA 1
ATOM 837 C C . TYR A 1 107 ? 4.771 -11.622 -7.157 1.00 93.19 107 TYR A C 1
ATOM 839 O O . TYR A 1 107 ? 5.843 -12.220 -7.074 1.00 93.19 107 TYR A O 1
ATOM 847 N N . LEU A 1 108 ? 4.276 -10.924 -6.127 1.00 93.38 108 LEU A N 1
ATOM 848 C CA . LEU A 1 108 ? 5.007 -10.745 -4.866 1.00 93.38 108 LEU A CA 1
ATOM 849 C C . LEU A 1 108 ? 5.216 -12.062 -4.100 1.00 93.38 108 LEU A C 1
ATOM 851 O O . LEU A 1 108 ? 6.279 -12.239 -3.502 1.00 93.38 108 LEU A O 1
ATOM 855 N N . ASP A 1 109 ? 4.232 -12.966 -4.114 1.00 91.25 109 ASP A N 1
ATOM 856 C CA . ASP A 1 109 ? 4.273 -14.295 -3.487 1.00 91.25 109 ASP A CA 1
ATOM 857 C C . ASP A 1 109 ? 5.280 -15.209 -4.227 1.00 91.25 109 ASP A C 1
ATOM 859 O O . ASP A 1 109 ? 5.836 -16.130 -3.625 1.00 91.25 109 ASP A O 1
ATOM 863 N N . GLY A 1 110 ? 5.576 -14.927 -5.504 1.00 87.44 110 GLY A N 1
ATOM 864 C CA . GLY A 1 110 ? 6.608 -15.602 -6.299 1.00 87.44 110 GLY A CA 1
ATOM 865 C C . GLY A 1 110 ? 8.053 -15.167 -6.006 1.00 87.44 110 GLY A C 1
ATOM 866 O O . GLY A 1 110 ? 8.992 -15.786 -6.515 1.00 87.44 110 GLY A O 1
ATOM 867 N N . LEU A 1 111 ? 8.259 -14.122 -5.197 1.00 86.06 111 LEU A N 1
ATOM 868 C CA . LEU A 1 111 ? 9.581 -13.606 -4.826 1.00 86.06 111 LEU A CA 1
ATOM 869 C C . LEU A 1 111 ? 10.020 -14.070 -3.430 1.00 86.06 111 LEU A C 1
ATOM 871 O O . LEU A 1 111 ? 9.246 -14.598 -2.630 1.00 86.06 111 LEU A O 1
ATOM 875 N N . ASN A 1 112 ? 11.294 -13.828 -3.096 1.00 85.12 112 ASN A N 1
ATOM 876 C CA . ASN A 1 112 ? 11.731 -13.936 -1.710 1.00 85.12 112 ASN A CA 1
ATOM 877 C C . ASN A 1 112 ? 10.992 -12.904 -0.848 1.00 85.12 112 ASN A C 1
ATOM 879 O O . ASN A 1 112 ? 10.941 -11.725 -1.183 1.00 85.12 112 ASN A O 1
ATOM 883 N N . TYR A 1 113 ? 10.511 -13.348 0.309 1.00 83.19 113 TYR A N 1
ATOM 884 C CA . TYR A 1 113 ? 9.775 -12.537 1.270 1.00 83.19 113 TYR A CA 1
ATOM 885 C C . TYR A 1 113 ? 10.366 -11.143 1.558 1.00 83.19 113 TYR A C 1
ATOM 887 O O . TYR A 1 113 ? 9.650 -10.145 1.468 1.00 83.19 113 TYR A O 1
ATOM 895 N N . PHE A 1 114 ? 11.655 -11.068 1.911 1.00 84.56 114 PHE A N 1
ATOM 896 C CA . PHE A 1 114 ? 12.308 -9.792 2.233 1.00 84.56 114 PHE A CA 1
ATOM 897 C C . PHE A 1 114 ? 12.381 -8.882 1.008 1.00 84.56 114 PHE A C 1
ATOM 899 O O . PHE A 1 114 ? 12.358 -7.662 1.116 1.00 84.56 114 PHE A O 1
ATOM 906 N N . TYR A 1 115 ? 12.427 -9.485 -0.173 1.00 86.19 115 TYR A N 1
ATOM 907 C CA . TYR A 1 115 ? 12.469 -8.762 -1.425 1.00 86.19 115 TYR A CA 1
ATOM 908 C C . TYR A 1 115 ? 11.101 -8.179 -1.792 1.00 86.19 115 TYR A C 1
ATOM 910 O O . TYR A 1 115 ? 11.003 -7.017 -2.183 1.00 86.19 115 TYR A O 1
ATOM 918 N N . SER A 1 116 ? 10.025 -8.935 -1.569 1.00 90.69 116 SER A N 1
ATOM 919 C CA . SER A 1 116 ? 8.654 -8.437 -1.698 1.00 90.69 116 SER A CA 1
ATOM 920 C C . SER A 1 116 ? 8.406 -7.223 -0.793 1.00 90.69 116 SER A C 1
ATOM 922 O O . SER A 1 116 ? 7.775 -6.263 -1.230 1.00 90.69 116 SER A O 1
ATOM 924 N N . GLN A 1 117 ? 8.952 -7.216 0.433 1.00 92.88 117 GLN A N 1
ATOM 925 C CA . GLN A 1 117 ? 8.872 -6.054 1.331 1.00 92.88 117 GLN A CA 1
ATOM 926 C C . GLN A 1 117 ? 9.496 -4.794 0.714 1.00 92.88 117 GLN A C 1
ATOM 928 O O . GLN A 1 117 ? 8.869 -3.741 0.768 1.00 92.88 117 GLN A O 1
ATOM 933 N N . ASN A 1 118 ? 10.661 -4.905 0.066 1.00 91.50 118 ASN A N 1
ATOM 934 C CA . ASN A 1 118 ? 11.328 -3.769 -0.589 1.00 91.50 118 ASN A CA 1
ATOM 935 C C . ASN A 1 118 ? 10.484 -3.166 -1.726 1.00 91.50 118 ASN A C 1
ATOM 937 O O . ASN A 1 118 ? 10.521 -1.960 -1.965 1.00 91.50 118 ASN A O 1
ATOM 941 N N . HIS A 1 119 ? 9.717 -3.990 -2.448 1.00 93.31 119 HIS A N 1
ATOM 942 C CA . HIS A 1 119 ? 8.790 -3.485 -3.462 1.00 93.31 119 HIS A CA 1
ATOM 943 C C . HIS A 1 119 ? 7.626 -2.732 -2.817 1.00 93.31 119 HIS A C 1
ATOM 945 O O . HIS A 1 119 ? 7.338 -1.603 -3.208 1.00 93.31 119 HIS A O 1
ATOM 951 N N . VAL A 1 120 ? 6.992 -3.334 -1.808 1.00 95.31 120 VAL A N 1
ATOM 952 C CA . VAL A 1 120 ? 5.840 -2.754 -1.100 1.00 95.31 120 VAL A CA 1
ATOM 953 C C . VAL A 1 120 ? 6.218 -1.454 -0.374 1.00 95.31 120 VAL A C 1
ATOM 955 O O . VAL A 1 120 ? 5.425 -0.514 -0.340 1.00 95.31 120 VAL A O 1
ATOM 958 N N . GLU A 1 121 ? 7.448 -1.346 0.129 1.00 94.44 121 GLU A N 1
ATOM 959 C CA . GLU A 1 121 ? 8.006 -0.121 0.717 1.00 94.44 121 GLU A CA 1
ATOM 960 C C . GLU A 1 121 ? 7.985 1.076 -0.252 1.00 94.44 121 GLU A C 1
ATOM 962 O O . GLU A 1 121 ? 7.785 2.219 0.154 1.00 94.44 121 GLU A O 1
ATOM 967 N N . ARG A 1 122 ? 8.133 0.818 -1.554 1.00 94.38 122 ARG A N 1
ATOM 968 C CA . ARG A 1 122 ? 8.256 1.843 -2.605 1.00 94.38 122 ARG A CA 1
ATOM 969 C C . ARG A 1 122 ? 6.970 2.059 -3.408 1.00 94.38 122 ARG A C 1
ATOM 971 O O . ARG A 1 122 ? 6.917 2.910 -4.301 1.00 94.38 122 ARG A O 1
ATOM 978 N N . MET A 1 123 ? 5.926 1.286 -3.118 1.00 95.62 123 MET A N 1
ATOM 979 C CA . MET A 1 123 ? 4.610 1.466 -3.725 1.00 95.62 123 MET A CA 1
ATOM 980 C C . MET A 1 123 ? 3.918 2.692 -3.133 1.00 95.62 123 MET A C 1
ATOM 982 O O . MET A 1 123 ? 3.896 2.877 -1.918 1.00 95.62 123 MET A O 1
ATOM 986 N N . LYS A 1 124 ? 3.347 3.540 -3.990 1.00 93.19 124 LYS A N 1
ATOM 987 C CA . LYS A 1 124 ? 2.902 4.887 -3.597 1.00 93.19 124 LYS A CA 1
ATOM 988 C C . LYS A 1 124 ? 1.450 4.969 -3.140 1.00 93.19 124 LYS A C 1
ATOM 990 O O . LYS A 1 124 ? 1.142 5.841 -2.336 1.00 93.19 124 LYS A O 1
ATOM 995 N N . GLU A 1 125 ? 0.567 4.113 -3.656 1.00 96.00 125 GLU A N 1
ATOM 996 C CA . GLU A 1 125 ? -0.876 4.220 -3.408 1.00 96.00 125 GLU A CA 1
ATOM 997 C C . GLU A 1 125 ? -1.292 3.553 -2.080 1.00 96.00 125 GLU A C 1
ATOM 999 O O . GLU A 1 125 ? -1.209 2.324 -1.970 1.00 96.00 125 GLU A O 1
ATOM 1004 N N . PRO A 1 126 ? -1.821 4.319 -1.102 1.00 95.88 126 PRO A N 1
ATOM 1005 C CA . PRO A 1 126 ? -2.236 3.798 0.199 1.00 95.88 126 PRO A CA 1
ATOM 1006 C C . PRO A 1 126 ? -3.233 2.645 0.161 1.00 95.88 126 PRO A C 1
ATOM 1008 O O . PRO A 1 126 ? -3.096 1.713 0.947 1.00 95.88 126 PRO A O 1
ATOM 1011 N N . TRP A 1 127 ? -4.244 2.690 -0.714 1.00 96.50 127 TRP A N 1
ATOM 1012 C CA . TRP A 1 127 ? -5.247 1.622 -0.754 1.00 96.50 127 TRP A CA 1
ATOM 1013 C C . TRP A 1 127 ? -4.657 0.299 -1.230 1.00 96.50 127 TRP A C 1
ATOM 1015 O O . TRP A 1 127 ? -4.919 -0.731 -0.616 1.00 96.50 127 TRP A O 1
ATOM 1025 N N . LEU A 1 128 ? -3.821 0.322 -2.271 1.00 97.81 128 LEU A N 1
ATOM 1026 C CA . LEU A 1 128 ? -3.181 -0.893 -2.770 1.00 97.81 128 LEU A CA 1
ATOM 1027 C C . LEU A 1 128 ? -2.213 -1.467 -1.730 1.00 97.81 128 LEU A C 1
ATOM 1029 O O . LEU A 1 128 ? -2.283 -2.654 -1.420 1.00 97.81 128 LEU A O 1
ATOM 1033 N N . VAL A 1 129 ? -1.353 -0.630 -1.137 1.00 97.25 129 VAL A N 1
ATOM 1034 C CA . VAL A 1 129 ? -0.429 -1.084 -0.085 1.00 97.25 129 VAL A CA 1
ATOM 1035 C C . VAL A 1 129 ? -1.200 -1.597 1.132 1.00 97.25 129 VAL A C 1
ATOM 1037 O O . VAL A 1 129 ? -0.907 -2.678 1.637 1.00 97.25 129 VAL A O 1
ATOM 1040 N N . GLY A 1 130 ? -2.229 -0.872 1.572 1.00 96.75 130 GLY A N 1
ATOM 1041 C CA . GLY A 1 130 ? -3.110 -1.284 2.658 1.00 96.75 130 GLY A CA 1
ATOM 1042 C C . GLY A 1 130 ? -3.727 -2.658 2.417 1.00 96.75 130 GLY A C 1
ATOM 1043 O O . GLY A 1 130 ? -3.606 -3.535 3.270 1.00 96.75 130 GLY A O 1
ATOM 1044 N N . ASP A 1 131 ? -4.309 -2.877 1.239 1.00 97.88 131 ASP A N 1
ATOM 1045 C CA . ASP A 1 131 ? -4.918 -4.153 0.866 1.00 97.88 131 ASP A CA 1
ATOM 1046 C C . ASP A 1 131 ? -3.892 -5.298 0.795 1.00 97.88 131 ASP A C 1
ATOM 1048 O O . ASP A 1 131 ? -4.180 -6.414 1.245 1.00 97.88 131 ASP A O 1
ATOM 1052 N N . ILE A 1 132 ? -2.669 -5.030 0.318 1.00 97.56 132 ILE A N 1
ATOM 1053 C CA . ILE A 1 132 ? -1.555 -5.989 0.372 1.00 97.56 132 ILE A CA 1
ATOM 1054 C C . ILE A 1 132 ? -1.277 -6.381 1.825 1.00 97.56 132 ILE A C 1
ATOM 1056 O O . ILE A 1 132 ? -1.288 -7.566 2.150 1.00 97.56 132 ILE A O 1
ATOM 1060 N N . ILE A 1 133 ? -1.083 -5.417 2.728 1.00 96.19 133 ILE A N 1
ATOM 1061 C CA . ILE A 1 133 ? -0.761 -5.690 4.138 1.00 96.19 133 ILE A CA 1
ATOM 1062 C C . ILE A 1 133 ? -1.903 -6.405 4.863 1.00 96.19 133 ILE A C 1
ATOM 1064 O O . ILE A 1 133 ? -1.662 -7.311 5.667 1.00 96.19 133 ILE A O 1
ATOM 1068 N N . VAL A 1 134 ? -3.145 -6.015 4.587 1.00 95.25 134 VAL A N 1
ATOM 1069 C CA . VAL A 1 134 ? -4.348 -6.633 5.151 1.00 95.25 134 VAL A CA 1
ATOM 1070 C C . VAL A 1 134 ? -4.390 -8.130 4.833 1.00 95.25 134 VAL A C 1
ATOM 1072 O O . VAL A 1 134 ? -4.721 -8.925 5.714 1.00 95.25 134 VAL A O 1
ATOM 1075 N N . ASN A 1 135 ? -3.997 -8.522 3.618 1.00 95.00 135 ASN A N 1
ATOM 1076 C CA . ASN A 1 135 ? -4.038 -9.912 3.151 1.00 95.00 135 ASN A CA 1
ATOM 1077 C C . ASN A 1 135 ? -2.710 -10.674 3.298 1.00 95.00 135 ASN A C 1
ATOM 1079 O O . ASN A 1 135 ? -2.690 -11.908 3.296 1.00 95.00 135 ASN A O 1
ATOM 1083 N N . ARG A 1 136 ? -1.594 -9.958 3.435 1.00 93.25 136 ARG A N 1
ATOM 1084 C CA . ARG A 1 136 ? -0.230 -10.478 3.580 1.00 93.25 136 ARG A CA 1
ATOM 1085 C C . ARG A 1 136 ? 0.532 -9.625 4.583 1.00 93.25 136 ARG A C 1
ATOM 1087 O O . ARG A 1 136 ? 1.474 -8.918 4.245 1.00 93.25 136 ARG A O 1
ATOM 1094 N N . ARG A 1 137 ? 0.171 -9.738 5.864 1.00 90.62 137 ARG A N 1
ATOM 1095 C CA . ARG A 1 137 ? 0.798 -8.957 6.952 1.00 90.62 137 ARG A CA 1
ATOM 1096 C C . ARG A 1 137 ? 2.320 -9.098 7.023 1.00 90.62 137 ARG A C 1
ATOM 1098 O O . ARG A 1 137 ? 2.992 -8.223 7.556 1.00 90.62 137 ARG A O 1
ATOM 1105 N N . LEU A 1 138 ? 2.849 -10.204 6.514 1.00 90.38 138 LEU A N 1
ATOM 1106 C CA . LEU A 1 138 ? 4.279 -10.406 6.359 1.00 90.38 138 LEU A CA 1
ATOM 1107 C C . LEU A 1 138 ? 4.906 -9.269 5.514 1.00 90.38 138 LEU A C 1
ATOM 1109 O O . LEU A 1 138 ? 5.947 -8.752 5.889 1.00 90.38 138 LEU A O 1
ATOM 1113 N N . TYR A 1 139 ? 4.264 -8.746 4.468 1.00 93.75 139 TYR A N 1
ATOM 1114 C CA . TYR A 1 139 ? 4.839 -7.663 3.650 1.00 93.75 139 TYR A CA 1
ATOM 1115 C C . TYR A 1 139 ? 4.913 -6.286 4.328 1.00 93.75 139 TYR A C 1
ATOM 1117 O O . TYR A 1 139 ? 5.291 -5.303 3.700 1.00 93.75 139 TYR A O 1
ATOM 1125 N N . TRP A 1 140 ? 4.589 -6.198 5.616 1.00 92.12 140 TRP A N 1
ATOM 1126 C CA . TRP A 1 140 ? 4.770 -4.987 6.404 1.00 92.12 140 TRP A CA 1
ATOM 1127 C C . TRP A 1 140 ? 6.261 -4.663 6.567 1.00 92.12 140 TRP A C 1
ATOM 1129 O O . TRP A 1 140 ? 6.941 -5.306 7.368 1.00 92.12 140 TRP A O 1
ATOM 1139 N N . CYS A 1 141 ? 6.755 -3.656 5.843 1.00 88.56 141 CYS A N 1
ATOM 1140 C CA . CYS A 1 141 ? 8.141 -3.183 5.951 1.00 88.56 141 CYS A CA 1
ATOM 1141 C C . CYS A 1 141 ? 8.364 -2.263 7.167 1.00 88.56 141 CYS A C 1
ATOM 1143 O O . CYS A 1 141 ? 9.469 -2.186 7.695 1.00 88.56 141 CYS A O 1
ATOM 1145 N N . GLY A 1 142 ? 7.301 -1.643 7.690 1.00 87.19 142 GLY A N 1
ATOM 1146 C CA . GLY A 1 142 ? 7.387 -0.710 8.812 1.00 87.19 142 GLY A CA 1
ATOM 1147 C C . GLY A 1 142 ? 7.724 0.711 8.368 1.00 87.19 142 GLY A C 1
ATOM 1148 O O . GLY A 1 142 ? 7.594 1.060 7.203 1.00 87.19 142 GLY A O 1
ATOM 1149 N N . PHE A 1 143 ? 8.070 1.558 9.334 1.00 88.94 143 PHE A N 1
ATOM 1150 C CA . PHE A 1 143 ? 8.299 2.992 9.119 1.00 88.94 143 PHE A CA 1
ATOM 1151 C C . PHE A 1 143 ? 9.325 3.556 10.116 1.00 88.94 143 PHE A C 1
ATOM 1153 O O . PHE A 1 143 ? 9.246 4.707 10.541 1.00 88.94 143 PHE A O 1
ATOM 1160 N N . SER A 1 144 ? 10.286 2.730 10.539 1.00 85.31 144 SER A N 1
ATOM 1161 C CA . SER A 1 144 ? 11.274 3.113 11.557 1.00 85.31 144 SER A CA 1
ATOM 1162 C C . SER A 1 144 ? 12.150 4.290 11.133 1.00 85.31 144 SER A C 1
ATOM 1164 O O . SER A 1 144 ? 12.539 5.084 11.982 1.00 85.31 144 SER A O 1
ATOM 1166 N N . GLU A 1 145 ? 12.419 4.432 9.835 1.00 84.94 145 GLU A N 1
ATOM 1167 C CA . GLU A 1 145 ? 13.147 5.574 9.266 1.00 84.94 145 GLU A CA 1
ATOM 1168 C C . GLU A 1 145 ? 12.482 6.918 9.599 1.00 84.94 145 GLU A C 1
ATOM 1170 O O . GLU A 1 145 ? 13.159 7.879 9.962 1.00 84.94 145 GLU A O 1
ATOM 1175 N N . TYR A 1 146 ? 11.147 6.958 9.605 1.00 89.62 146 TYR A N 1
ATOM 1176 C CA . TYR A 1 146 ? 10.392 8.162 9.934 1.00 89.62 146 TYR A CA 1
ATOM 1177 C C . TYR A 1 146 ? 10.439 8.492 11.430 1.00 89.62 146 TYR A C 1
ATOM 1179 O O . TYR A 1 146 ? 10.290 9.652 11.793 1.00 89.62 146 TYR A O 1
ATOM 1187 N N . HIS A 1 147 ? 10.686 7.521 12.320 1.00 86.44 147 HIS A N 1
ATOM 1188 C CA . HIS A 1 147 ? 10.861 7.814 13.750 1.00 86.44 147 HIS A CA 1
ATOM 1189 C C . HIS A 1 147 ? 12.119 8.627 14.021 1.00 86.44 147 HIS A C 1
ATOM 1191 O O . HIS A 1 147 ? 12.064 9.585 14.788 1.00 86.44 147 HIS A O 1
ATOM 1197 N N . THR A 1 148 ? 13.230 8.269 13.374 1.00 86.44 148 THR A N 1
ATOM 1198 C CA . THR A 1 148 ? 14.459 9.064 13.436 1.00 86.44 148 THR A CA 1
ATOM 1199 C C . THR A 1 148 ? 14.204 10.458 12.877 1.00 86.44 148 THR A C 1
ATOM 1201 O O . THR A 1 148 ? 14.523 11.446 13.530 1.00 86.44 148 THR A O 1
ATOM 1204 N N . LEU A 1 149 ? 13.518 10.538 11.734 1.00 88.75 149 LEU A N 1
ATOM 1205 C CA . LEU A 1 149 ? 13.191 11.807 11.094 1.00 88.75 149 LEU A CA 1
ATOM 1206 C C . LEU A 1 149 ? 12.343 12.724 11.999 1.00 88.75 149 LEU A C 1
ATOM 1208 O O . LEU A 1 149 ? 12.617 13.914 12.109 1.00 88.75 149 LEU A O 1
ATOM 1212 N N . PHE A 1 150 ? 11.343 12.186 12.704 1.00 91.12 150 PHE A N 1
ATOM 1213 C CA . PHE A 1 150 ? 10.536 12.971 13.648 1.00 91.12 150 PHE A CA 1
ATOM 1214 C C . PHE A 1 150 ? 11.305 13.393 14.904 1.00 91.12 150 PHE A C 1
ATOM 1216 O O . PHE A 1 150 ? 10.935 14.379 15.530 1.00 91.12 150 PHE A O 1
ATOM 1223 N N . ALA A 1 151 ? 12.351 12.661 15.291 1.00 88.50 151 ALA A N 1
ATOM 1224 C CA . ALA A 1 151 ? 13.200 13.039 16.418 1.00 88.50 151 ALA A CA 1
ATOM 1225 C C . ALA A 1 151 ? 14.173 14.180 16.064 1.00 88.50 151 ALA A C 1
ATOM 1227 O O . ALA A 1 151 ? 14.596 14.921 16.950 1.00 88.50 151 ALA A O 1
ATOM 1228 N N . GLU A 1 152 ? 14.525 14.322 14.784 1.00 90.38 152 GLU A N 1
ATOM 1229 C CA . GLU A 1 152 ? 15.454 15.342 14.279 1.00 90.38 152 GLU A CA 1
ATOM 1230 C C . GLU A 1 152 ? 14.771 16.677 13.942 1.00 90.38 152 GLU A C 1
ATOM 1232 O O . GLU A 1 152 ? 15.436 17.714 13.902 1.00 90.38 152 GLU A O 1
ATOM 1237 N N . HIS A 1 153 ? 13.452 16.672 13.733 1.00 91.00 153 HIS A N 1
ATOM 1238 C CA . HIS A 1 153 ? 12.681 17.847 13.325 1.00 91.00 153 HIS A CA 1
ATOM 1239 C C . HIS A 1 153 ? 11.608 18.199 14.355 1.00 91.00 153 HIS A C 1
ATOM 1241 O O . HIS A 1 153 ? 10.732 17.393 14.662 1.00 91.00 153 HIS A O 1
ATOM 1247 N N . ASN A 1 154 ? 11.641 19.432 14.866 1.00 87.00 154 ASN A N 1
ATOM 1248 C CA . ASN A 1 154 ? 10.731 19.863 15.934 1.00 87.00 154 ASN A CA 1
ATOM 1249 C C . ASN A 1 154 ? 9.429 20.474 15.404 1.00 87.00 154 ASN A C 1
ATOM 1251 O O . ASN A 1 154 ? 8.471 20.623 16.161 1.00 87.00 154 ASN A O 1
ATOM 1255 N N . SER A 1 155 ? 9.389 20.827 14.117 1.00 93.06 155 SER A N 1
ATOM 1256 C CA . SER A 1 155 ? 8.233 21.443 13.462 1.00 93.06 155 SER A CA 1
ATOM 1257 C C . SER A 1 155 ? 7.925 20.781 12.122 1.00 93.06 155 SER A C 1
ATOM 1259 O O . SER A 1 155 ? 8.798 20.190 11.480 1.00 93.06 155 SER A O 1
ATOM 1261 N N . TRP A 1 156 ? 6.678 20.924 11.666 1.00 94.12 156 TRP A N 1
ATOM 1262 C CA . TRP A 1 156 ? 6.265 20.450 10.344 1.00 94.12 156 TRP A CA 1
ATOM 1263 C C . TRP A 1 156 ? 7.067 21.113 9.219 1.00 94.12 156 TRP A C 1
ATOM 1265 O O . TRP A 1 156 ? 7.447 20.448 8.260 1.00 94.12 156 TRP A O 1
ATOM 1275 N N . LYS A 1 157 ? 7.389 22.403 9.359 1.00 93.69 157 LYS A N 1
ATOM 1276 C CA . LYS A 1 157 ? 8.177 23.143 8.370 1.00 93.69 157 LYS A CA 1
ATOM 1277 C C . LYS A 1 157 ? 9.564 22.525 8.150 1.00 93.69 157 LYS A C 1
ATOM 1279 O O . LYS A 1 157 ? 9.937 22.278 7.008 1.00 93.69 157 LYS A O 1
ATOM 1284 N N . GLU A 1 158 ? 10.305 22.257 9.226 1.00 93.31 158 GLU A N 1
ATOM 1285 C CA . GLU A 1 158 ? 11.632 21.620 9.150 1.00 93.31 158 GLU A CA 1
ATOM 1286 C C . GLU A 1 158 ? 11.543 20.221 8.532 1.00 93.31 158 GLU A C 1
ATOM 1288 O O . GLU A 1 158 ? 12.325 19.868 7.648 1.00 93.31 158 GLU A O 1
ATOM 1293 N N . LEU A 1 159 ? 10.541 19.445 8.957 1.00 92.75 159 LEU A N 1
ATOM 1294 C CA . LEU A 1 159 ? 10.277 18.118 8.415 1.00 92.75 159 LEU A CA 1
ATOM 1295 C C . LEU A 1 159 ? 9.976 18.181 6.910 1.00 92.75 159 LEU A C 1
ATOM 1297 O O . LEU A 1 159 ? 10.513 17.392 6.139 1.00 92.75 159 LEU A O 1
ATOM 1301 N N . GLN A 1 160 ? 9.154 19.132 6.472 1.00 92.50 160 GLN A N 1
ATOM 1302 C CA . GLN A 1 160 ? 8.788 19.299 5.069 1.00 92.50 160 GLN A CA 1
ATOM 1303 C C . GLN A 1 160 ? 9.987 19.717 4.205 1.00 92.50 160 GLN A C 1
ATOM 1305 O O . GLN A 1 160 ? 10.136 19.216 3.093 1.00 92.50 160 GLN A O 1
ATOM 1310 N N . GLU A 1 161 ? 10.864 20.593 4.700 1.00 92.12 161 GLU A N 1
ATOM 1311 C CA . GLU A 1 161 ? 12.115 20.954 4.015 1.00 92.12 161 GLU A CA 1
ATOM 1312 C C . GLU A 1 161 ? 13.030 19.730 3.829 1.00 92.12 161 GLU A C 1
ATOM 1314 O O . GLU A 1 161 ? 13.583 19.517 2.742 1.00 92.12 161 GLU A O 1
ATOM 1319 N N . SER A 1 162 ? 13.120 18.878 4.854 1.00 91.25 162 SER A N 1
ATOM 1320 C CA . SER A 1 162 ? 13.861 17.616 4.794 1.00 91.25 162 SER A CA 1
ATOM 1321 C C . SER A 1 162 ? 13.250 16.640 3.786 1.00 91.25 162 SER A C 1
ATOM 1323 O O . SER A 1 162 ? 13.954 16.166 2.895 1.00 91.25 162 SER A O 1
ATOM 1325 N N . LEU A 1 163 ? 11.930 16.430 3.836 1.00 90.88 163 LEU A N 1
ATOM 1326 C CA . LEU A 1 163 ? 11.193 15.569 2.902 1.00 90.88 163 LEU A CA 1
ATOM 1327 C C . LEU A 1 163 ? 11.252 16.076 1.453 1.00 90.88 163 LEU A C 1
ATOM 1329 O O . LEU A 1 163 ? 11.226 15.282 0.524 1.00 90.88 163 LEU A O 1
ATOM 1333 N N . ASN A 1 164 ? 11.357 17.383 1.221 1.00 89.12 164 ASN A N 1
ATOM 1334 C CA . ASN A 1 164 ? 11.541 17.916 -0.132 1.00 89.12 164 ASN A CA 1
ATOM 1335 C C . ASN A 1 164 ? 12.944 17.626 -0.685 1.00 89.12 164 ASN A C 1
ATOM 1337 O O . ASN A 1 164 ? 13.114 17.494 -1.895 1.00 89.12 164 ASN A O 1
ATOM 1341 N N . THR A 1 165 ? 13.946 17.538 0.193 1.00 88.25 165 THR A N 1
ATOM 1342 C CA . THR A 1 165 ? 15.334 17.227 -0.182 1.00 88.25 165 THR A CA 1
ATOM 1343 C C . THR A 1 165 ? 15.543 15.720 -0.331 1.00 88.25 165 THR A C 1
ATOM 1345 O O . THR A 1 165 ? 16.211 15.268 -1.259 1.00 88.25 165 THR A O 1
ATOM 1348 N N . HIS A 1 166 ? 14.935 14.944 0.563 1.00 85.25 166 HIS A N 1
ATOM 1349 C CA . HIS A 1 166 ? 14.992 13.490 0.618 1.00 85.25 166 HIS A CA 1
ATOM 1350 C C . HIS A 1 166 ? 13.556 12.954 0.635 1.00 85.25 166 HIS A C 1
ATOM 1352 O O . HIS A 1 166 ? 13.003 12.697 1.709 1.00 85.25 166 HIS A O 1
ATOM 1358 N N . PRO A 1 167 ? 12.916 12.842 -0.542 1.00 81.06 167 PRO A N 1
ATOM 1359 C CA . PRO A 1 167 ? 11.527 12.422 -0.623 1.00 81.06 167 PRO A CA 1
ATOM 1360 C C . PRO A 1 167 ? 11.330 11.030 -0.026 1.00 81.06 167 PRO A C 1
ATOM 1362 O O . PRO A 1 167 ? 12.189 10.160 -0.197 1.00 81.06 167 PRO A O 1
ATOM 1365 N N . PRO A 1 168 ? 10.189 10.800 0.652 1.00 78.69 168 PRO A N 1
ATOM 1366 C CA . PRO A 1 168 ? 9.873 9.487 1.179 1.00 78.69 168 PRO A CA 1
ATOM 1367 C C . PRO A 1 168 ? 9.776 8.489 0.027 1.00 78.69 168 PRO A C 1
ATOM 1369 O O . PRO A 1 168 ? 9.257 8.812 -1.047 1.00 78.69 168 PRO A O 1
ATOM 1372 N N . LEU A 1 169 ? 10.214 7.254 0.274 1.00 79.94 169 LEU A N 1
ATOM 1373 C CA . LEU A 1 169 ? 10.070 6.167 -0.696 1.00 79.94 169 LEU A CA 1
ATOM 1374 C C . LEU A 1 169 ? 8.594 5.928 -1.046 1.00 79.94 169 LEU A C 1
ATOM 1376 O O . LEU A 1 169 ? 8.261 5.662 -2.202 1.00 79.94 169 LEU A O 1
ATOM 1380 N N . SER A 1 170 ? 7.704 6.110 -0.064 1.00 90.44 170 SER A N 1
ATOM 1381 C CA . SER A 1 170 ? 6.258 6.107 -0.258 1.00 90.44 170 SER A CA 1
ATOM 1382 C C . SER A 1 170 ? 5.545 7.099 0.670 1.00 90.44 170 SER A C 1
ATOM 1384 O O . SER A 1 170 ? 5.756 7.067 1.887 1.00 90.44 170 SER A O 1
ATOM 1386 N N . PRO A 1 171 ? 4.615 7.919 0.144 1.00 92.25 171 PRO A N 1
ATOM 1387 C CA . PRO A 1 171 ? 3.746 8.762 0.965 1.00 92.25 171 PRO A CA 1
ATOM 1388 C C . PRO A 1 171 ? 2.898 7.971 1.972 1.00 92.25 171 PRO A C 1
ATOM 1390 O O . PRO A 1 171 ? 2.553 8.496 3.030 1.00 92.25 171 PRO A O 1
ATOM 1393 N N . PHE A 1 172 ? 2.570 6.710 1.667 1.00 94.44 172 PHE A N 1
ATOM 1394 C CA . PHE A 1 172 ? 1.802 5.850 2.564 1.00 94.44 172 PHE A CA 1
ATOM 1395 C C . PHE A 1 172 ? 2.547 5.579 3.875 1.00 94.44 172 PHE A C 1
ATOM 1397 O O . PHE A 1 172 ? 1.967 5.739 4.948 1.00 94.44 172 PHE A O 1
ATOM 1404 N N . TRP A 1 173 ? 3.832 5.213 3.815 1.00 94.69 173 TRP A N 1
ATOM 1405 C CA . TRP A 1 173 ? 4.608 4.891 5.019 1.00 94.69 173 TRP A CA 1
ATOM 1406 C C . TRP A 1 173 ? 4.852 6.122 5.891 1.00 94.69 173 TRP A C 1
ATOM 1408 O O . TRP A 1 173 ? 4.736 6.023 7.113 1.00 94.69 173 TRP A O 1
ATOM 1418 N N . LEU A 1 174 ? 5.049 7.293 5.275 1.00 94.56 174 LEU A N 1
ATOM 1419 C CA . LEU A 1 174 ? 5.062 8.573 5.986 1.00 94.56 174 LEU A CA 1
ATOM 1420 C C . LEU A 1 174 ? 3.728 8.828 6.710 1.00 94.56 174 LEU A C 1
ATOM 1422 O O . LEU A 1 174 ? 3.720 9.128 7.903 1.00 94.56 174 LEU A O 1
ATOM 1426 N N . ALA A 1 175 ? 2.596 8.679 6.015 1.00 95.69 175 ALA A N 1
ATOM 1427 C CA . ALA A 1 175 ? 1.274 8.883 6.607 1.00 95.69 175 ALA A CA 1
ATOM 1428 C C . ALA A 1 175 ? 1.002 7.898 7.755 1.00 95.69 175 ALA A C 1
ATOM 1430 O O . ALA A 1 175 ? 0.511 8.300 8.811 1.00 95.69 175 ALA A O 1
ATOM 1431 N N . MET A 1 176 ? 1.375 6.627 7.583 1.00 95.31 176 MET A N 1
ATOM 1432 C CA . MET A 1 176 ? 1.293 5.602 8.625 1.00 95.31 176 MET A CA 1
ATOM 1433 C C . MET A 1 176 ? 2.123 5.972 9.853 1.00 95.31 176 MET A C 1
ATOM 1435 O O . MET A 1 176 ? 1.624 5.861 10.970 1.00 95.31 176 MET A O 1
ATOM 1439 N N . ALA A 1 177 ? 3.357 6.441 9.658 1.00 95.06 177 ALA A N 1
ATOM 1440 C CA . ALA A 1 177 ? 4.230 6.876 10.742 1.00 95.06 177 ALA A CA 1
ATOM 1441 C C . ALA A 1 177 ? 3.650 8.079 11.496 1.00 95.06 177 ALA A C 1
ATOM 1443 O O . ALA A 1 177 ? 3.720 8.129 12.724 1.00 95.06 177 ALA A O 1
ATOM 1444 N N . ILE A 1 178 ? 3.046 9.025 10.768 1.00 95.44 178 ILE A N 1
ATOM 1445 C CA . ILE A 1 178 ? 2.423 10.218 11.348 1.00 95.44 178 ILE A CA 1
ATOM 1446 C C . ILE A 1 178 ? 1.168 9.859 12.157 1.00 95.44 178 ILE A C 1
ATOM 1448 O O . ILE A 1 178 ? 0.918 10.417 13.224 1.00 95.44 178 ILE A O 1
ATOM 1452 N N . LEU A 1 179 ? 0.376 8.905 11.668 1.00 95.25 179 LEU A N 1
ATOM 1453 C CA . LEU A 1 179 ? -0.810 8.395 12.357 1.00 95.25 179 LEU A CA 1
ATOM 1454 C C . LEU A 1 179 ? -0.461 7.480 13.543 1.00 95.25 179 LEU A C 1
ATOM 1456 O O . LEU A 1 179 ? -1.346 7.168 14.343 1.00 95.25 179 LEU A O 1
ATOM 1460 N N . TRP A 1 180 ? 0.803 7.057 13.672 1.00 92.94 180 TRP A N 1
ATOM 1461 C CA . TRP A 1 180 ? 1.252 6.153 14.725 1.00 92.94 180 TRP A CA 1
ATOM 1462 C C . TRP A 1 180 ? 1.656 6.891 16.006 1.00 92.94 180 TRP A C 1
ATOM 1464 O O . TRP A 1 180 ? 2.699 7.547 16.090 1.00 92.94 180 TRP A O 1
ATOM 1474 N N . TRP A 1 181 ? 0.848 6.726 17.049 1.00 87.31 181 TRP A N 1
ATOM 1475 C CA . TRP A 1 181 ? 1.069 7.307 18.370 1.00 87.31 181 TRP A CA 1
ATOM 1476 C C . TRP A 1 181 ? 2.186 6.568 19.138 1.00 87.31 181 TRP A C 1
ATOM 1478 O O . TRP A 1 181 ? 2.268 5.340 19.043 1.00 87.31 181 TRP A O 1
ATOM 1488 N N . PRO A 1 182 ? 3.044 7.260 19.920 1.00 84.62 182 PRO A N 1
ATOM 1489 C CA . PRO A 1 182 ? 3.071 8.701 20.215 1.00 84.62 182 PRO A CA 1
ATOM 1490 C C . PRO A 1 182 ? 4.058 9.527 19.368 1.00 84.62 182 PRO A C 1
ATOM 1492 O O . PRO A 1 182 ? 4.412 10.626 19.779 1.00 84.62 182 PRO A O 1
ATOM 1495 N N . ASN A 1 183 ? 4.548 9.015 18.235 1.00 81.31 183 ASN A N 1
ATOM 1496 C CA . ASN A 1 183 ? 5.841 9.454 17.694 1.00 81.31 183 ASN A CA 1
ATOM 1497 C C . ASN A 1 183 ? 5.921 10.930 17.260 1.00 81.31 183 ASN A C 1
ATOM 1499 O O . ASN A 1 183 ? 6.734 11.652 17.832 1.00 81.31 183 ASN A O 1
ATOM 1503 N N . PRO A 1 184 ? 5.143 11.419 16.276 1.00 88.94 184 PRO A N 1
ATOM 1504 C CA . PRO A 1 184 ? 5.212 12.833 15.913 1.00 88.94 184 PRO A CA 1
ATOM 1505 C C . PRO A 1 184 ? 4.573 13.725 16.987 1.00 88.94 184 PRO A C 1
ATOM 1507 O O . PRO A 1 184 ? 3.649 13.321 17.703 1.00 88.94 184 PRO A O 1
ATOM 1510 N N . SER A 1 185 ? 5.011 14.983 17.054 1.00 91.69 185 SER A N 1
ATOM 1511 C CA . SER A 1 185 ? 4.359 15.989 17.894 1.00 91.69 185 SER A CA 1
ATOM 1512 C C . SER A 1 185 ? 2.917 16.263 17.418 1.00 91.69 185 SER A C 1
ATOM 1514 O O . SER A 1 185 ? 2.608 16.085 16.235 1.00 91.69 185 SER A O 1
ATOM 1516 N N . PRO A 1 186 ? 2.009 16.722 18.303 1.00 92.12 186 PRO A N 1
ATOM 1517 C CA . PRO A 1 186 ? 0.655 17.113 17.899 1.00 92.12 186 PRO A CA 1
ATOM 1518 C C . PRO A 1 186 ? 0.619 18.181 16.794 1.00 92.12 186 PRO A C 1
ATOM 1520 O O . PRO A 1 186 ? -0.278 18.168 15.956 1.00 92.12 186 PRO A O 1
ATOM 1523 N N . GLU A 1 187 ? 1.604 19.083 16.771 1.00 93.38 187 GLU A N 1
ATOM 1524 C CA . GLU A 1 187 ? 1.749 20.111 15.734 1.00 93.38 187 GLU A CA 1
ATOM 1525 C C . GLU A 1 187 ? 2.017 19.489 14.358 1.00 93.38 187 GLU A C 1
ATOM 1527 O O . GLU A 1 187 ? 1.268 19.758 13.420 1.00 93.38 187 GLU A O 1
ATOM 1532 N N . ILE A 1 188 ? 3.007 18.589 14.265 1.00 94.88 188 ILE A N 1
ATOM 1533 C CA . ILE A 1 188 ? 3.340 17.864 13.028 1.00 94.88 188 ILE A CA 1
ATOM 1534 C C . ILE A 1 188 ? 2.123 17.105 12.497 1.00 94.88 188 ILE A C 1
ATOM 1536 O O . ILE A 1 188 ? 1.842 17.155 11.301 1.00 94.88 188 ILE A O 1
ATOM 1540 N N . ARG A 1 189 ? 1.376 16.426 13.379 1.00 95.19 189 ARG A N 1
ATOM 1541 C CA . ARG A 1 189 ? 0.171 15.688 12.975 1.00 95.19 189 ARG A CA 1
ATOM 1542 C C . ARG A 1 189 ? -0.884 16.609 12.384 1.00 95.19 189 ARG A C 1
ATOM 1544 O O . ARG A 1 189 ? -1.344 16.360 11.273 1.00 95.19 189 ARG A O 1
ATOM 1551 N N . ARG A 1 190 ? -1.239 17.682 13.096 1.00 95.62 190 ARG A N 1
ATOM 1552 C CA . ARG A 1 190 ? -2.264 18.632 12.649 1.00 95.62 190 ARG A CA 1
ATOM 1553 C C . ARG A 1 190 ? -1.914 19.229 11.287 1.00 95.62 190 ARG A C 1
ATOM 1555 O O . ARG A 1 190 ? -2.749 19.197 10.389 1.00 95.62 190 ARG A O 1
ATOM 1562 N N . GLU A 1 191 ? -0.689 19.720 11.121 1.00 96.50 191 GLU A N 1
ATOM 1563 C CA . GLU A 1 191 ? -0.271 20.338 9.858 1.00 96.50 191 GLU A CA 1
ATOM 1564 C C . GLU A 1 191 ? -0.221 19.326 8.710 1.00 96.50 191 GLU A C 1
ATOM 1566 O O . GLU A 1 191 ? -0.675 19.627 7.607 1.00 96.50 191 GLU A O 1
ATOM 1571 N N . PHE A 1 192 ? 0.222 18.091 8.967 1.00 95.94 192 PHE A N 1
ATOM 1572 C CA . PHE A 1 192 ? 0.154 17.026 7.967 1.00 95.94 192 PHE A CA 1
ATOM 1573 C C . PHE A 1 192 ? -1.289 16.704 7.556 1.00 95.94 192 PHE A C 1
ATOM 1575 O O . PHE A 1 192 ? -1.567 16.520 6.370 1.00 95.94 192 PHE A O 1
ATOM 1582 N N . TYR A 1 193 ? -2.219 16.649 8.515 1.00 96.88 193 TYR A N 1
ATOM 1583 C CA . TYR A 1 193 ? -3.631 16.368 8.241 1.00 96.88 193 TYR A CA 1
ATOM 1584 C C . TYR A 1 193 ? -4.294 17.456 7.402 1.00 96.88 193 TYR A C 1
ATOM 1586 O O . TYR A 1 193 ? -5.098 17.140 6.523 1.00 96.88 193 TYR A O 1
ATOM 1594 N N . GLU A 1 194 ? -3.936 18.714 7.645 1.00 96.31 194 GLU A N 1
ATOM 1595 C CA . GLU A 1 194 ? -4.401 19.859 6.864 1.00 96.31 194 GLU A CA 1
ATOM 1596 C C . GLU A 1 194 ? -3.776 19.885 5.461 1.00 96.31 194 GLU A C 1
ATOM 1598 O O . GLU A 1 194 ? -4.473 20.168 4.486 1.00 96.31 194 GLU A O 1
ATOM 1603 N N . ALA A 1 195 ? -2.489 19.548 5.341 1.00 95.56 195 ALA A N 1
ATOM 1604 C CA . ALA A 1 195 ? -1.764 19.579 4.073 1.00 95.56 195 ALA A CA 1
ATOM 1605 C C . ALA A 1 195 ? -2.118 18.412 3.133 1.00 95.56 195 ALA A C 1
ATOM 1607 O O . ALA A 1 195 ? -2.175 18.601 1.917 1.00 95.56 195 ALA A O 1
ATOM 1608 N N . TYR A 1 196 ? -2.373 17.212 3.669 1.00 96.25 196 TYR A N 1
ATOM 1609 C CA . TYR A 1 196 ? -2.596 15.997 2.871 1.00 96.25 196 TYR A CA 1
ATOM 1610 C C . TYR A 1 196 ? -3.870 15.226 3.260 1.00 96.25 196 TYR A C 1
ATOM 1612 O O . TYR A 1 196 ? -3.814 14.016 3.515 1.00 96.25 196 TYR A O 1
ATOM 1620 N N . PRO A 1 197 ? -5.055 15.864 3.248 1.00 96.88 197 PRO A N 1
ATOM 1621 C CA . PRO A 1 197 ? -6.289 15.251 3.739 1.00 96.88 197 PRO A CA 1
ATOM 1622 C C . PRO A 1 197 ? -6.669 13.969 2.983 1.00 96.88 197 PRO A C 1
ATOM 1624 O O . PRO A 1 197 ? -7.151 13.015 3.592 1.00 96.88 197 PRO A O 1
ATOM 1627 N N . HIS A 1 198 ? -6.413 13.906 1.671 1.00 95.94 198 HIS A N 1
ATOM 1628 C CA . HIS A 1 198 ? -6.710 12.724 0.852 1.00 95.94 198 HIS A CA 1
ATOM 1629 C C . HIS A 1 198 ? -5.798 11.534 1.165 1.00 95.94 198 HIS A C 1
ATOM 1631 O O . HIS A 1 198 ? -6.273 10.404 1.256 1.00 95.94 198 HIS A O 1
ATOM 1637 N N . LEU A 1 199 ? -4.498 11.784 1.350 1.00 96.38 199 LEU A N 1
ATOM 1638 C CA . LEU A 1 199 ? -3.533 10.750 1.725 1.00 96.38 199 LEU A CA 1
ATOM 1639 C C . LEU A 1 199 ? -3.881 10.172 3.098 1.00 96.38 199 LEU A C 1
ATOM 1641 O O . LEU A 1 199 ? -3.895 8.953 3.269 1.00 96.38 199 LEU A O 1
ATOM 1645 N N . VAL A 1 200 ? -4.225 11.040 4.053 1.00 97.69 200 VAL A N 1
ATOM 1646 C CA . VAL A 1 200 ? -4.690 10.632 5.383 1.00 97.69 200 VAL A CA 1
ATOM 1647 C C . VAL A 1 200 ? -5.938 9.774 5.266 1.00 97.69 200 VAL A C 1
ATOM 1649 O O . VAL A 1 200 ? -5.955 8.672 5.800 1.00 97.69 200 VAL A O 1
ATOM 1652 N N . ASP A 1 201 ? -6.959 10.232 4.540 1.00 97.62 201 ASP A N 1
ATOM 1653 C CA . ASP A 1 201 ? -8.224 9.503 4.431 1.00 97.62 201 ASP A CA 1
ATOM 1654 C C . ASP A 1 201 ? -8.046 8.079 3.885 1.00 97.62 201 ASP A C 1
ATOM 1656 O O . ASP A 1 201 ? -8.539 7.123 4.484 1.00 97.62 201 ASP A O 1
ATOM 1660 N N . ARG A 1 202 ? -7.253 7.919 2.818 1.00 96.19 202 ARG A N 1
ATOM 1661 C CA . ARG A 1 202 ? -6.961 6.594 2.253 1.00 96.19 202 ARG A CA 1
ATOM 1662 C C . ARG A 1 202 ? -6.091 5.735 3.168 1.00 96.19 202 ARG A C 1
ATOM 1664 O O . ARG A 1 202 ? -6.267 4.521 3.233 1.00 96.19 202 ARG A O 1
ATOM 1671 N N . THR A 1 203 ? -5.171 6.348 3.908 1.00 97.00 203 THR A N 1
ATOM 1672 C CA . THR A 1 203 ? -4.355 5.637 4.904 1.00 97.00 203 THR A CA 1
ATOM 1673 C C . THR A 1 203 ? -5.213 5.156 6.080 1.00 97.00 203 THR A C 1
ATOM 1675 O O . THR A 1 203 ? -4.980 4.071 6.610 1.00 97.00 203 THR A O 1
ATOM 1678 N N . LEU A 1 204 ? -6.261 5.898 6.456 1.00 97.94 204 LEU A N 1
ATOM 1679 C CA . LEU A 1 204 ? -7.223 5.461 7.472 1.00 97.94 204 LEU A CA 1
ATOM 1680 C C . LEU A 1 204 ? -8.025 4.229 7.024 1.00 97.94 204 LEU A C 1
ATOM 1682 O O . LEU A 1 204 ? -8.287 3.367 7.861 1.00 97.94 204 LEU A O 1
ATOM 1686 N N . ASP A 1 205 ? -8.362 4.095 5.733 1.00 97.25 205 ASP A N 1
ATOM 1687 C CA . ASP A 1 205 ? -8.970 2.860 5.203 1.00 97.25 205 ASP A CA 1
ATOM 1688 C C . ASP A 1 205 ? -8.036 1.649 5.388 1.00 97.25 205 ASP A C 1
ATOM 1690 O O . ASP A 1 205 ? -8.472 0.585 5.837 1.00 97.25 205 ASP A O 1
ATOM 1694 N N . ALA A 1 206 ? -6.737 1.820 5.115 1.00 95.38 206 ALA A N 1
ATOM 1695 C CA . ALA A 1 206 ? -5.734 0.777 5.334 1.00 95.38 206 ALA A CA 1
ATOM 1696 C C . ALA A 1 206 ? -5.607 0.408 6.824 1.00 95.38 206 ALA A C 1
ATOM 1698 O O . ALA A 1 206 ? -5.634 -0.772 7.184 1.00 95.38 206 ALA A O 1
ATOM 1699 N N . ILE A 1 207 ? -5.530 1.408 7.712 1.00 96.81 207 ILE A N 1
ATOM 1700 C CA . ILE A 1 207 ? -5.486 1.206 9.170 1.00 96.81 207 ILE A CA 1
ATOM 1701 C C . ILE A 1 207 ? -6.731 0.468 9.666 1.00 96.81 207 ILE A C 1
ATOM 1703 O O . ILE A 1 207 ? -6.610 -0.433 10.503 1.00 96.81 207 ILE A O 1
ATOM 1707 N N . ALA A 1 208 ? -7.913 0.824 9.162 1.00 97.69 208 ALA A N 1
ATOM 1708 C CA . ALA A 1 208 ? -9.166 0.166 9.508 1.00 97.69 208 ALA A CA 1
ATOM 1709 C C . ALA A 1 208 ? -9.113 -1.331 9.173 1.00 97.69 208 ALA A C 1
ATOM 1711 O O . ALA A 1 208 ? -9.293 -2.164 10.068 1.00 97.69 208 ALA A O 1
ATOM 1712 N N . GLY A 1 209 ? -8.747 -1.676 7.933 1.00 95.88 209 GLY A N 1
ATOM 1713 C CA . GLY A 1 209 ? -8.602 -3.068 7.509 1.00 95.88 209 GLY A CA 1
ATOM 1714 C C . GLY A 1 209 ? -7.569 -3.830 8.336 1.00 95.88 209 GLY A C 1
ATOM 1715 O O . GLY A 1 209 ? -7.842 -4.921 8.837 1.00 95.88 209 GLY A O 1
ATOM 1716 N N . MET A 1 210 ? -6.396 -3.238 8.563 1.00 94.81 210 MET A N 1
ATOM 1717 C CA . MET A 1 210 ? -5.330 -3.844 9.366 1.00 94.81 210 MET A CA 1
ATOM 1718 C C . MET A 1 210 ? -5.728 -4.090 10.825 1.00 94.81 210 MET A C 1
ATOM 1720 O O . MET A 1 210 ? -5.305 -5.079 11.440 1.00 94.81 210 MET A O 1
ATOM 1724 N N . THR A 1 211 ? -6.485 -3.157 11.403 1.00 95.94 211 THR A N 1
ATOM 1725 C CA . THR A 1 211 ? -6.967 -3.226 12.784 1.00 95.94 211 THR A CA 1
ATOM 1726 C C . THR A 1 211 ? -7.926 -4.395 12.940 1.00 95.94 211 THR A C 1
ATOM 1728 O O . THR A 1 211 ? -7.729 -5.228 13.829 1.00 95.94 211 THR A O 1
ATOM 1731 N N . VAL A 1 212 ? -8.891 -4.500 12.024 1.00 94.69 212 VAL A N 1
ATOM 1732 C CA . VAL A 1 212 ? -9.878 -5.580 11.978 1.00 94.69 212 VAL A CA 1
ATOM 1733 C C . VAL A 1 212 ? -9.206 -6.935 11.777 1.00 94.69 212 VAL A C 1
ATOM 1735 O O . VAL A 1 212 ? -9.350 -7.814 12.628 1.00 94.69 212 VAL A O 1
ATOM 1738 N N . THR A 1 213 ? -8.405 -7.110 10.722 1.00 92.81 213 THR A N 1
ATOM 1739 C CA . THR A 1 213 ? -7.794 -8.419 10.423 1.00 92.81 213 THR A CA 1
ATOM 1740 C C . THR A 1 213 ? -6.844 -8.879 11.515 1.00 92.81 213 THR A C 1
ATOM 1742 O O . THR A 1 213 ? -6.778 -10.063 11.850 1.00 92.81 213 THR A O 1
ATOM 1745 N N . SER A 1 214 ? -6.131 -7.950 12.146 1.00 92.00 214 SER A N 1
ATOM 1746 C CA . SER A 1 214 ? -5.268 -8.305 13.262 1.00 92.00 214 SER A CA 1
ATOM 1747 C C . SER A 1 214 ? -6.039 -8.668 14.534 1.00 92.00 214 SER A C 1
ATOM 1749 O O . SER A 1 214 ? -5.571 -9.528 15.283 1.00 92.00 214 SER A O 1
ATOM 1751 N N . ALA A 1 215 ? -7.177 -8.022 14.807 1.00 93.44 215 ALA A N 1
ATOM 1752 C CA . ALA A 1 215 ? -8.051 -8.386 15.921 1.00 93.44 215 ALA A CA 1
ATOM 1753 C C . ALA A 1 215 ? -8.701 -9.759 15.686 1.00 93.44 215 ALA A C 1
ATOM 1755 O O . ALA A 1 215 ? -8.675 -10.607 16.578 1.00 93.44 215 ALA A O 1
ATOM 1756 N N . MET A 1 216 ? -9.167 -10.024 14.463 1.00 89.31 216 MET A N 1
ATOM 1757 C CA . MET A 1 216 ? -9.669 -11.335 14.043 1.00 89.31 216 MET A CA 1
ATOM 1758 C C . MET A 1 216 ? -8.620 -12.434 14.199 1.00 89.31 216 MET A C 1
ATOM 1760 O O . MET A 1 216 ? -8.911 -13.482 14.764 1.00 89.31 216 MET A O 1
ATOM 1764 N N . LYS A 1 217 ? -7.375 -12.195 13.772 1.00 87.69 217 LYS A N 1
ATOM 1765 C CA . LYS A 1 217 ? -6.294 -13.170 13.960 1.00 87.69 217 LYS A CA 1
ATOM 1766 C C . LYS A 1 217 ? -6.087 -13.503 15.441 1.00 87.69 217 LYS A C 1
ATOM 1768 O O . LYS A 1 217 ? -5.913 -14.668 15.783 1.00 87.69 217 LYS A O 1
ATOM 1773 N N . GLY A 1 218 ? -6.142 -12.500 16.320 1.00 88.44 218 GLY A N 1
ATOM 1774 C CA . GLY A 1 218 ? -6.099 -12.712 17.770 1.00 88.44 218 GLY A CA 1
ATOM 1775 C C . GLY A 1 218 ? -7.297 -13.513 18.290 1.00 88.44 218 GLY A C 1
ATOM 1776 O O . GLY A 1 218 ? -7.133 -14.362 19.160 1.00 88.44 218 GLY A O 1
ATOM 1777 N N . HIS A 1 219 ? -8.489 -13.300 17.732 1.00 88.25 219 HIS A N 1
ATOM 1778 C CA . HIS A 1 219 ? -9.667 -14.106 18.048 1.00 88.25 219 HIS A CA 1
ATOM 1779 C C . HIS A 1 219 ? -9.493 -15.572 17.641 1.00 88.25 219 HIS A C 1
ATOM 1781 O O . HIS A 1 219 ? -9.684 -16.460 18.464 1.00 88.25 219 HIS A O 1
ATOM 1787 N N . VAL A 1 220 ? -9.068 -15.827 16.403 1.00 85.31 220 VAL A N 1
ATOM 1788 C CA . VAL A 1 220 ? -8.890 -17.185 15.869 1.00 85.31 220 VAL A CA 1
ATOM 1789 C C . VAL A 1 220 ? -7.776 -17.937 16.600 1.00 85.31 220 VAL A C 1
ATOM 1791 O O . VAL A 1 220 ? -7.942 -19.104 16.940 1.00 85.31 220 VAL A O 1
ATOM 1794 N N . MET A 1 221 ? -6.642 -17.280 16.861 1.00 86.44 221 MET A N 1
ATOM 1795 C CA . MET A 1 221 ? -5.478 -17.933 17.469 1.00 86.44 221 MET A CA 1
ATOM 1796 C C . MET A 1 221 ? -5.570 -18.061 18.992 1.00 86.44 221 MET A C 1
ATOM 1798 O O . MET A 1 221 ? -5.027 -19.008 19.555 1.00 86.44 221 MET A O 1
ATOM 1802 N N . GLU A 1 222 ? -6.203 -17.100 19.667 1.00 90.00 222 GLU A N 1
ATOM 1803 C CA . GLU A 1 222 ? -6.113 -16.950 21.127 1.00 90.00 222 GLU A CA 1
ATOM 1804 C C . GLU A 1 222 ? -7.488 -16.829 21.807 1.00 90.00 222 GLU A C 1
ATOM 1806 O O . GLU A 1 222 ? -7.562 -16.647 23.020 1.00 90.00 222 GLU A O 1
ATOM 1811 N N . GLY A 1 223 ? -8.591 -16.898 21.053 1.00 88.44 223 GLY A N 1
ATOM 1812 C CA . GLY A 1 223 ? -9.952 -16.763 21.583 1.00 88.44 223 GLY A CA 1
ATOM 1813 C C . GLY A 1 223 ? -10.299 -15.356 22.085 1.00 88.44 223 GLY A C 1
ATOM 1814 O O . GLY A 1 223 ? -11.293 -15.188 22.790 1.00 88.44 223 GLY A O 1
ATOM 1815 N N . LYS A 1 224 ? -9.490 -14.340 21.756 1.00 90.56 224 LYS A N 1
ATOM 1816 C CA . LYS A 1 224 ? -9.692 -12.947 22.193 1.00 90.56 224 LYS A CA 1
ATOM 1817 C C . LYS A 1 224 ? -10.964 -12.347 21.602 1.00 90.56 224 LYS A C 1
ATOM 1819 O O . LYS A 1 224 ? -11.326 -12.646 20.472 1.00 90.56 224 LYS A O 1
ATOM 1824 N N . ASP A 1 225 ? -11.633 -11.465 22.336 1.00 93.25 225 ASP A N 1
ATOM 1825 C CA . ASP A 1 225 ? -12.755 -10.709 21.778 1.00 93.25 225 ASP A CA 1
ATOM 1826 C C . ASP A 1 225 ? -12.263 -9.721 20.703 1.00 93.25 225 ASP A C 1
ATOM 1828 O O . ASP A 1 225 ? -11.283 -9.001 20.909 1.00 93.25 225 ASP A O 1
ATOM 1832 N N . VAL A 1 226 ? -12.921 -9.714 19.540 1.00 91.12 226 VAL A N 1
ATOM 1833 C CA . VAL A 1 226 ? -12.503 -8.889 18.395 1.00 91.12 226 VAL A CA 1
ATOM 1834 C C . VAL A 1 226 ? -12.695 -7.406 18.684 1.00 91.12 226 VAL A C 1
ATOM 1836 O O . VAL A 1 226 ? -11.805 -6.627 18.361 1.00 91.12 226 VAL A O 1
ATOM 1839 N N . GLU A 1 227 ? -13.800 -7.002 19.316 1.00 94.50 227 GLU A N 1
ATOM 1840 C CA . GLU A 1 227 ? -14.057 -5.586 19.603 1.00 94.50 227 GLU A CA 1
ATOM 1841 C C . GLU A 1 227 ? -13.059 -5.056 20.637 1.00 94.50 227 GLU A C 1
ATOM 1843 O O . GLU A 1 227 ? -12.475 -3.989 20.452 1.00 94.50 227 GLU A O 1
ATOM 1848 N N . ALA A 1 228 ? -12.768 -5.845 21.674 1.00 95.19 228 ALA A N 1
ATOM 1849 C CA . ALA A 1 228 ? -11.689 -5.537 22.608 1.00 95.19 228 ALA A CA 1
ATOM 1850 C C . ALA A 1 228 ? -10.326 -5.443 21.895 1.00 95.19 228 ALA A C 1
ATOM 1852 O O . ALA A 1 228 ? -9.528 -4.555 22.196 1.00 95.19 228 ALA A O 1
ATOM 1853 N N . GLY A 1 229 ? -10.063 -6.321 20.920 1.00 95.50 229 GLY A N 1
ATOM 1854 C CA . GLY A 1 229 ? -8.854 -6.290 20.094 1.00 95.50 229 GLY A CA 1
ATOM 1855 C C . GLY A 1 229 ? -8.749 -5.048 19.200 1.00 95.50 229 GLY A C 1
ATOM 1856 O O . GLY A 1 229 ? -7.660 -4.483 19.072 1.00 95.50 229 GLY A O 1
ATOM 1857 N N . ILE A 1 230 ? -9.865 -4.604 18.615 1.00 96.62 230 ILE A N 1
ATOM 1858 C CA . ILE A 1 230 ? -9.964 -3.353 17.852 1.00 96.62 230 ILE A CA 1
ATOM 1859 C C . ILE A 1 230 ? -9.681 -2.173 18.782 1.00 96.62 230 ILE A C 1
ATOM 1861 O O . ILE A 1 230 ? -8.779 -1.385 18.502 1.00 96.62 230 ILE A O 1
ATOM 1865 N N . GLN A 1 231 ? -10.383 -2.084 19.915 1.00 96.75 231 GLN A N 1
ATOM 1866 C CA . GLN A 1 231 ? -10.224 -0.987 20.870 1.00 96.75 231 GLN A CA 1
ATOM 1867 C C . GLN A 1 231 ? -8.788 -0.884 21.394 1.00 96.75 231 GLN A C 1
ATOM 1869 O O . GLN A 1 231 ? -8.233 0.211 21.420 1.00 96.75 231 GLN A O 1
ATOM 1874 N N . TYR A 1 232 ? -8.174 -2.016 21.748 1.00 95.44 232 TYR A N 1
ATOM 1875 C CA . TYR A 1 232 ? -6.774 -2.075 22.172 1.00 95.44 232 TYR A CA 1
ATOM 1876 C C . TYR A 1 232 ? -5.826 -1.526 21.099 1.00 95.44 232 TYR A C 1
ATOM 1878 O O . TYR A 1 232 ? -4.901 -0.777 21.391 1.00 95.44 232 TYR A O 1
ATOM 1886 N N . ARG A 1 233 ? -6.045 -1.869 19.825 1.00 93.88 233 ARG A N 1
ATOM 1887 C CA . ARG A 1 233 ? -5.191 -1.366 18.741 1.00 93.88 233 ARG A CA 1
ATOM 1888 C C . ARG A 1 233 ? -5.343 0.128 18.525 1.00 93.88 233 ARG A C 1
ATOM 1890 O O . ARG A 1 233 ? -4.329 0.786 18.321 1.00 93.88 233 ARG A O 1
ATOM 1897 N N . LEU A 1 234 ? -6.572 0.639 18.579 1.00 96.19 234 LEU A N 1
ATOM 1898 C CA . LEU A 1 234 ? -6.830 2.074 18.500 1.00 96.19 234 LEU A CA 1
ATOM 1899 C C . LEU A 1 234 ? -6.081 2.809 19.613 1.00 96.19 234 LEU A C 1
ATOM 1901 O O . LEU A 1 234 ? -5.266 3.675 19.311 1.00 96.19 234 LEU A O 1
ATOM 1905 N N . SER A 1 235 ? -6.270 2.404 20.873 1.00 94.62 235 SER A N 1
ATOM 1906 C CA . SER A 1 235 ? -5.678 3.098 22.023 1.00 94.62 235 SER A CA 1
ATOM 1907 C C . SER A 1 235 ? -4.153 3.045 22.077 1.00 94.62 235 SER A C 1
ATOM 1909 O O . SER A 1 235 ? -3.536 4.011 22.510 1.00 94.62 235 SER A O 1
ATOM 1911 N N . GLU A 1 236 ? -3.543 1.937 21.653 1.00 93.44 236 GLU A N 1
ATOM 1912 C CA . GLU A 1 236 ? -2.099 1.735 21.815 1.00 93.44 236 GLU A CA 1
ATOM 1913 C C . GLU A 1 236 ? -1.259 2.220 20.633 1.00 93.44 236 GLU A C 1
ATOM 1915 O O . GLU A 1 236 ? -0.060 2.435 20.793 1.00 93.44 236 GLU A O 1
ATOM 1920 N N . ARG A 1 237 ? -1.835 2.308 19.427 1.00 92.75 237 ARG A N 1
ATOM 1921 C CA . ARG A 1 237 ? -1.041 2.490 18.198 1.00 92.75 237 ARG A CA 1
ATOM 1922 C C . ARG A 1 237 ? -1.361 3.745 17.419 1.00 92.75 237 ARG A C 1
ATOM 1924 O O . ARG A 1 237 ? -0.494 4.200 16.685 1.00 92.75 237 ARG A O 1
ATOM 1931 N N . TYR A 1 238 ? -2.575 4.273 17.518 1.00 95.69 2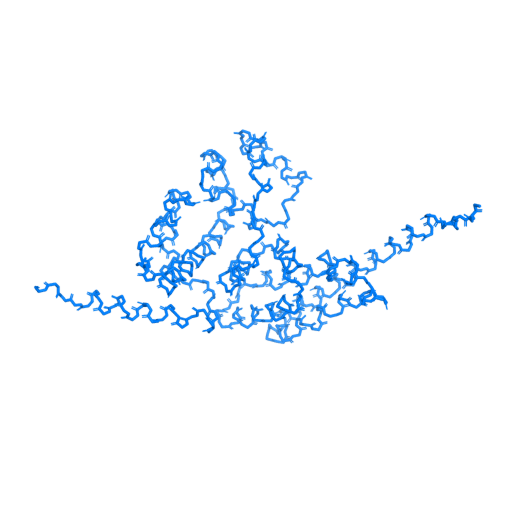38 TYR A N 1
ATOM 1932 C CA . TYR A 1 238 ? -3.041 5.306 16.597 1.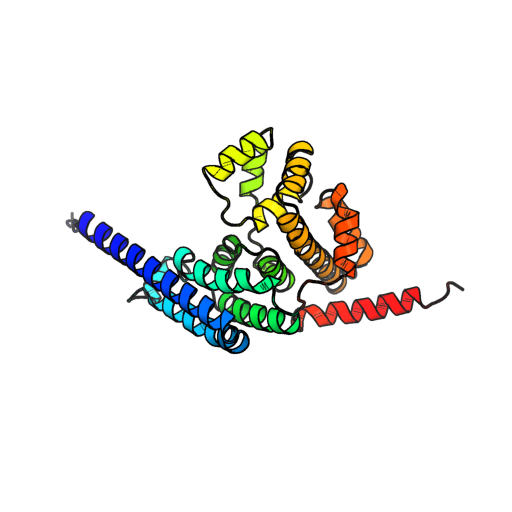00 95.69 238 TYR A CA 1
ATOM 1933 C C . TYR A 1 238 ? -3.424 6.585 17.328 1.00 95.69 238 TYR A C 1
ATOM 1935 O O . TYR A 1 238 ? -3.870 6.538 18.475 1.00 95.69 238 TYR A O 1
ATOM 1943 N N . ASP A 1 239 ? -3.262 7.718 16.644 1.00 95.62 239 ASP A N 1
ATOM 1944 C CA . ASP A 1 239 ? -3.651 9.035 17.152 1.00 95.62 239 ASP A CA 1
ATOM 1945 C C . ASP A 1 239 ? -5.114 9.035 17.658 1.00 95.62 239 ASP A C 1
ATOM 1947 O O . ASP A 1 239 ? -6.018 8.730 16.866 1.00 95.62 239 ASP A O 1
ATOM 1951 N N . PRO A 1 240 ? -5.368 9.369 18.944 1.00 95.50 240 PRO A N 1
ATOM 1952 C CA . PRO A 1 240 ? -6.711 9.495 19.514 1.00 95.50 240 PRO A CA 1
ATOM 1953 C C . PRO A 1 240 ? -7.684 10.332 18.687 1.00 95.50 240 PRO A C 1
ATOM 1955 O O . PRO A 1 240 ? -8.852 9.954 18.559 1.00 95.50 240 PRO A O 1
ATOM 1958 N N . ASP A 1 241 ? -7.206 11.406 18.056 1.00 95.50 241 ASP A N 1
ATOM 1959 C CA . ASP A 1 241 ? -8.051 12.297 17.251 1.00 95.50 241 ASP A CA 1
ATOM 1960 C C . ASP A 1 241 ? -8.607 11.597 15.997 1.00 95.50 241 ASP A C 1
ATOM 1962 O O . ASP A 1 241 ? -9.626 12.004 15.434 1.00 95.50 241 ASP A O 1
ATOM 1966 N N . MET A 1 242 ? -7.980 10.496 15.574 1.00 97.19 242 MET A N 1
ATOM 1967 C CA . MET A 1 242 ? -8.396 9.708 14.414 1.00 97.19 242 MET A CA 1
ATOM 1968 C C . MET A 1 242 ? -9.253 8.492 14.778 1.00 97.19 242 MET A C 1
ATOM 1970 O O . MET A 1 242 ? -9.824 7.877 13.879 1.00 97.19 242 MET A O 1
ATOM 1974 N N . HIS A 1 243 ? -9.411 8.136 16.060 1.00 97.56 243 HIS A N 1
ATOM 1975 C CA . HIS A 1 243 ? -10.114 6.906 16.469 1.00 97.56 243 HIS A CA 1
ATOM 1976 C C . HIS A 1 243 ? -11.547 6.831 15.937 1.00 97.56 243 HIS A C 1
ATOM 1978 O O . HIS A 1 243 ? -11.961 5.789 15.426 1.00 97.56 243 HIS A O 1
ATOM 1984 N N . ALA A 1 244 ? -12.296 7.935 16.016 1.00 97.94 244 ALA A N 1
ATOM 1985 C CA . ALA A 1 244 ? -13.668 7.995 15.513 1.00 97.94 244 ALA A CA 1
ATOM 198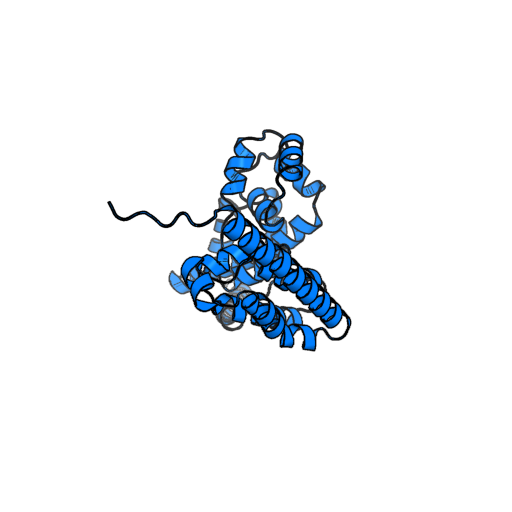6 C C . ALA A 1 244 ? -13.727 7.770 13.993 1.00 97.94 244 ALA A C 1
ATOM 1988 O O . ALA A 1 244 ? -14.541 6.979 13.519 1.00 97.94 244 ALA A O 1
ATOM 1989 N N . ARG A 1 245 ? -12.810 8.393 13.242 1.00 98.19 245 ARG A N 1
ATOM 1990 C CA . ARG A 1 245 ? -12.711 8.230 11.784 1.00 98.19 245 ARG A CA 1
ATOM 1991 C C . ARG A 1 245 ? -12.308 6.810 11.404 1.00 98.19 245 ARG A C 1
ATOM 1993 O O . ARG A 1 245 ? -12.898 6.242 10.496 1.00 98.19 245 ARG A O 1
ATOM 2000 N N . ILE A 1 246 ? -11.362 6.196 12.119 1.00 98.25 246 ILE A N 1
ATOM 2001 C CA . ILE A 1 246 ? -10.982 4.795 11.878 1.00 98.25 246 ILE A CA 1
ATOM 2002 C C . ILE A 1 246 ? -12.186 3.877 12.108 1.00 98.25 246 ILE A C 1
ATOM 2004 O O . ILE A 1 246 ? -12.434 2.991 11.298 1.00 98.25 246 ILE A O 1
ATOM 2008 N N . ARG A 1 247 ? -12.973 4.097 13.170 1.00 97.88 247 ARG A N 1
ATOM 2009 C CA . ARG A 1 247 ? -14.201 3.320 13.415 1.00 97.88 247 ARG A CA 1
ATOM 2010 C C . ARG A 1 247 ? -15.235 3.490 12.306 1.00 97.88 247 ARG A C 1
ATOM 2012 O O . ARG A 1 247 ? -15.861 2.508 11.917 1.00 97.88 247 ARG A O 1
ATOM 2019 N N . GLU A 1 248 ? -15.389 4.698 11.778 1.00 98.06 248 GLU A N 1
ATOM 2020 C CA . GLU A 1 248 ? -16.239 4.938 10.612 1.00 98.06 248 GLU A CA 1
ATOM 2021 C C . GLU A 1 248 ? -15.733 4.163 9.388 1.00 98.06 248 GLU A C 1
ATOM 2023 O O . GLU A 1 248 ? -16.502 3.431 8.767 1.00 98.06 248 GLU A O 1
ATOM 2028 N N . LYS A 1 249 ? -14.430 4.233 9.087 1.00 97.94 249 LYS A N 1
ATOM 2029 C CA . LYS A 1 249 ? -13.821 3.458 7.997 1.00 97.94 249 LYS A CA 1
ATOM 2030 C C . LYS A 1 249 ? -14.010 1.950 8.193 1.00 97.94 249 LYS A C 1
ATOM 2032 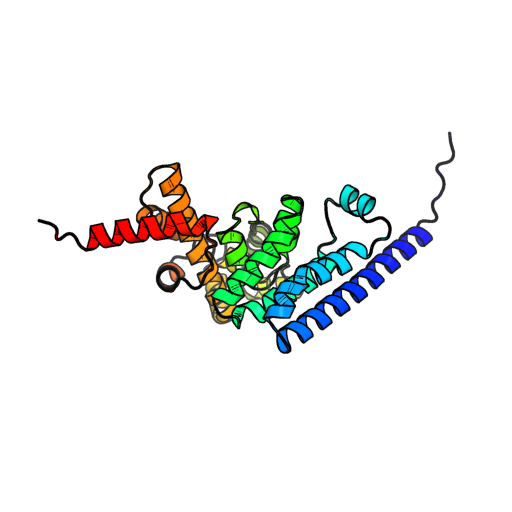O O . LYS A 1 249 ? -14.308 1.256 7.224 1.00 97.94 249 LYS A O 1
ATOM 2037 N N . ILE A 1 250 ? -13.924 1.447 9.433 1.00 96.94 250 ILE A N 1
ATOM 2038 C CA . ILE A 1 250 ? -14.215 0.040 9.764 1.00 96.94 250 ILE A CA 1
ATOM 2039 C C . ILE A 1 250 ? -15.638 -0.349 9.344 1.00 96.94 250 ILE A C 1
ATOM 2041 O O . ILE A 1 250 ? -15.833 -1.444 8.833 1.00 96.94 250 ILE A O 1
ATOM 2045 N N . ALA A 1 251 ? -16.620 0.534 9.530 1.00 95.50 251 ALA A N 1
ATOM 2046 C CA . ALA A 1 251 ? -17.996 0.278 9.111 1.00 95.50 251 ALA A CA 1
ATOM 2047 C C . ALA A 1 251 ? -18.192 0.369 7.584 1.00 95.50 251 ALA A C 1
ATOM 2049 O O . ALA A 1 251 ? -19.086 -0.280 7.047 1.00 95.50 251 ALA A O 1
ATOM 2050 N N . GLN A 1 252 ? -17.377 1.168 6.887 1.00 95.81 252 GLN A N 1
ATOM 2051 C CA . GLN A 1 252 ? -17.442 1.327 5.428 1.00 95.81 252 GLN A CA 1
ATOM 2052 C C . GLN A 1 252 ? -16.834 0.138 4.668 1.00 95.81 252 GLN A C 1
ATOM 2054 O O . GLN A 1 252 ? -17.278 -0.171 3.565 1.00 95.81 252 GLN A O 1
ATOM 2059 N N . GLU A 1 253 ? -15.833 -0.538 5.243 1.00 93.88 253 GLU A N 1
ATOM 2060 C CA . GLU A 1 253 ? -15.203 -1.738 4.664 1.00 93.88 253 GLU A CA 1
ATOM 2061 C C . GLU A 1 253 ? -14.664 -1.521 3.238 1.00 93.88 253 GLU A C 1
ATOM 2063 O O . GLU A 1 253 ? -14.829 -2.354 2.337 1.00 93.88 253 GLU A O 1
ATOM 2068 N N . ASN A 1 254 ? -14.001 -0.380 3.026 1.00 94.25 254 ASN A N 1
ATOM 2069 C CA . ASN A 1 254 ? -13.463 0.003 1.718 1.00 94.25 254 ASN A CA 1
ATOM 2070 C C . ASN A 1 254 ? -12.255 -0.837 1.274 1.00 94.25 254 ASN A C 1
ATOM 2072 O O . ASN A 1 254 ? -11.923 -0.818 0.083 1.00 94.25 254 ASN A O 1
ATOM 2076 N N . TRP A 1 255 ? -11.612 -1.559 2.195 1.00 94.25 255 TRP A N 1
ATOM 2077 C CA . TRP A 1 255 ? -10.487 -2.454 1.912 1.00 94.25 255 TRP A CA 1
ATOM 2078 C C . TRP A 1 255 ? -10.947 -3.781 1.290 1.00 94.25 255 TRP A C 1
ATOM 2080 O O . TRP A 1 255 ? -12.121 -4.172 1.355 1.00 94.25 255 TRP A O 1
ATOM 2090 N N . ILE A 1 256 ? -9.999 -4.490 0.687 1.00 95.62 256 ILE A N 1
ATOM 2091 C CA . ILE A 1 256 ? -10.201 -5.814 0.101 1.00 95.62 256 ILE A CA 1
ATOM 2092 C C . ILE A 1 256 ? -9.809 -6.893 1.112 1.00 95.62 256 ILE A C 1
ATOM 2094 O O . ILE A 1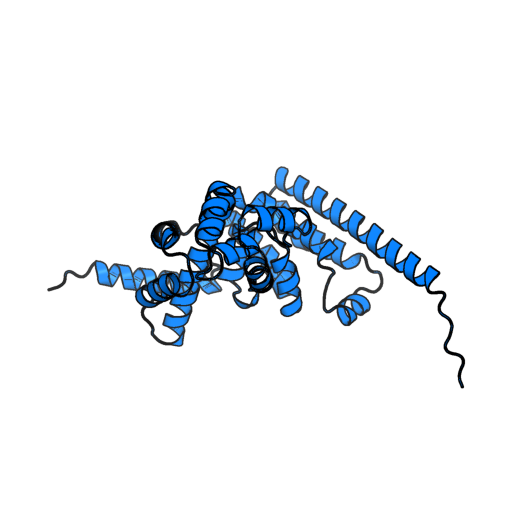 256 ? -8.708 -6.886 1.663 1.00 95.62 256 ILE A O 1
ATOM 2098 N N . LEU A 1 257 ? -10.702 -7.858 1.335 1.00 92.44 257 LEU A N 1
ATOM 2099 C CA . LEU A 1 257 ? -10.389 -9.122 2.001 1.00 92.44 257 LEU A CA 1
ATOM 2100 C C . LEU A 1 257 ? -10.469 -10.225 0.957 1.00 92.44 257 LEU A C 1
ATOM 2102 O O . LEU A 1 257 ? -11.524 -10.447 0.379 1.00 92.44 257 LEU A O 1
ATOM 2106 N N . LEU A 1 258 ? -9.357 -10.912 0.722 1.00 91.12 258 LEU A N 1
ATOM 2107 C CA . LEU A 1 258 ? -9.341 -12.078 -0.152 1.00 91.12 258 LEU A CA 1
ATOM 2108 C C . LEU A 1 258 ? -10.004 -13.273 0.543 1.00 91.12 258 LEU A C 1
ATOM 2110 O O . LEU A 1 258 ? -9.977 -13.332 1.776 1.00 91.12 258 LEU A O 1
ATOM 2114 N N . PRO A 1 259 ? -10.504 -14.281 -0.197 1.00 82.38 259 PRO A N 1
ATOM 2115 C CA . PRO A 1 259 ? -11.218 -15.422 0.387 1.00 82.38 259 PRO A CA 1
ATOM 2116 C C . PRO A 1 259 ? -10.465 -16.154 1.512 1.00 82.38 259 PRO A C 1
ATOM 2118 O O . PRO A 1 259 ? -11.081 -16.675 2.443 1.00 82.38 259 PRO A O 1
ATOM 2121 N N . SER A 1 260 ? -9.127 -16.176 1.463 1.00 74.44 260 SER A N 1
ATOM 2122 C CA . SER A 1 260 ? -8.276 -16.745 2.520 1.00 74.44 260 SER A CA 1
ATOM 2123 C C . SER A 1 260 ? -8.361 -15.994 3.855 1.00 74.44 260 SER A C 1
ATOM 2125 O O . SER A 1 260 ? -8.114 -16.587 4.898 1.00 74.44 260 SER A O 1
ATOM 2127 N N . THR A 1 261 ? -8.688 -14.703 3.813 1.00 75.44 261 THR A N 1
ATOM 2128 C CA . THR A 1 261 ? -8.782 -13.778 4.954 1.00 75.44 261 THR A CA 1
ATOM 2129 C C . THR A 1 261 ? -10.246 -13.492 5.325 1.00 75.44 261 THR A C 1
ATOM 2131 O O . THR A 1 261 ? -10.565 -13.229 6.481 1.00 75.44 261 THR A O 1
ATOM 2134 N N . GLU A 1 262 ? -11.151 -13.547 4.346 1.00 77.88 262 GLU A N 1
ATOM 2135 C CA . GLU A 1 262 ? -12.561 -13.161 4.464 1.00 77.88 262 GLU A CA 1
ATOM 2136 C C . GLU A 1 262 ? -13.397 -14.145 5.294 1.00 77.88 262 GLU A C 1
ATOM 2138 O O . GLU A 1 262 ? -14.295 -13.728 6.028 1.00 77.88 262 GLU A O 1
ATOM 2143 N N . ARG A 1 263 ? -13.092 -15.449 5.230 1.00 76.38 263 ARG A N 1
ATOM 2144 C CA . ARG A 1 263 ? -13.860 -16.490 5.936 1.00 76.38 263 ARG A CA 1
ATOM 2145 C C . ARG A 1 263 ? -14.005 -16.195 7.432 1.00 76.38 263 ARG A C 1
ATOM 2147 O O . ARG A 1 263 ? -15.100 -16.312 7.981 1.00 76.38 263 ARG A O 1
ATOM 2154 N N . ASP A 1 264 ? -12.914 -15.773 8.061 1.00 71.88 264 ASP A N 1
ATOM 2155 C CA . ASP A 1 264 ? -12.873 -15.464 9.490 1.00 71.88 264 ASP A CA 1
ATOM 2156 C C . ASP A 1 264 ? -13.701 -14.204 9.823 1.00 71.88 264 ASP A C 1
ATOM 2158 O O . ASP A 1 264 ? -14.279 -14.100 10.906 1.00 71.88 264 ASP A O 1
ATOM 2162 N N . TRP A 1 265 ? -13.802 -13.252 8.885 1.00 71.19 265 TRP A N 1
ATOM 2163 C CA . TRP A 1 265 ? -14.555 -12.004 9.056 1.00 71.19 265 TRP A CA 1
ATOM 2164 C C . TRP A 1 265 ? -16.062 -12.237 8.999 1.00 71.19 265 TRP A C 1
ATOM 2166 O O . TRP A 1 265 ? -16.795 -11.780 9.879 1.00 71.19 265 TRP A O 1
ATOM 2176 N N . ILE A 1 266 ? -16.520 -12.990 7.994 1.00 77.81 266 ILE A N 1
ATOM 2177 C CA . ILE A 1 266 ? -17.937 -13.336 7.824 1.00 77.81 266 ILE A CA 1
ATOM 2178 C C . ILE A 1 266 ? -18.436 -14.092 9.057 1.00 77.81 266 ILE A C 1
ATOM 2180 O O . ILE A 1 266 ? -19.453 -13.720 9.643 1.00 77.81 266 ILE A O 1
ATOM 2184 N N . GLN A 1 267 ? -17.681 -15.099 9.508 1.00 74.69 267 GLN A N 1
ATOM 2185 C CA . GLN A 1 267 ? -18.045 -15.874 10.691 1.00 74.69 267 GLN A CA 1
ATOM 2186 C C . GLN A 1 267 ? -18.187 -14.986 11.936 1.00 74.69 267 GLN A C 1
ATOM 2188 O O . GLN A 1 267 ? -19.122 -15.158 12.722 1.00 74.69 267 GLN A O 1
ATOM 2193 N N . TRP A 1 268 ? -17.287 -14.018 12.124 1.00 75.00 268 TRP A N 1
ATOM 2194 C CA . TRP A 1 268 ? -17.385 -13.089 13.244 1.00 75.00 268 TRP A CA 1
ATOM 2195 C C . TRP A 1 268 ? -18.614 -12.174 13.154 1.00 75.00 268 TRP A C 1
ATOM 2197 O O . TRP A 1 268 ? -19.308 -12.004 14.161 1.00 75.00 268 TRP A O 1
ATOM 2207 N N . LYS A 1 269 ? -18.919 -11.620 11.974 1.00 79.00 269 LYS A N 1
ATOM 2208 C CA . LYS A 1 269 ? -20.106 -10.772 11.767 1.00 79.00 269 LYS A CA 1
ATOM 2209 C C . LYS A 1 269 ? -21.389 -11.497 12.145 1.00 79.00 269 LYS A C 1
ATOM 2211 O O . LYS A 1 269 ? -22.173 -10.977 12.934 1.00 79.00 269 LYS A O 1
ATOM 2216 N N . GLU A 1 270 ? -21.550 -12.734 11.683 1.00 82.38 270 GLU A N 1
ATOM 2217 C CA . GLU A 1 270 ? -22.713 -13.554 12.025 1.00 82.38 270 GLU A CA 1
ATOM 2218 C C . GLU A 1 270 ? -22.834 -13.785 13.540 1.00 82.38 270 GLU A C 1
ATOM 2220 O O . GLU A 1 270 ? -23.933 -13.769 14.099 1.00 82.38 270 GLU A O 1
ATOM 2225 N N . ILE A 1 271 ? -21.710 -13.999 14.237 1.00 76.81 271 ILE A N 1
ATOM 2226 C CA . ILE A 1 271 ? -21.694 -14.151 15.699 1.00 76.81 271 ILE A CA 1
ATOM 2227 C C . ILE A 1 271 ? -22.112 -12.847 16.382 1.00 76.81 271 ILE A C 1
ATOM 2229 O O . ILE A 1 271 ? -22.893 -12.882 17.338 1.00 76.81 271 ILE A O 1
ATOM 2233 N N . ARG A 1 272 ? -21.601 -11.707 15.912 1.00 76.44 272 ARG A N 1
ATOM 2234 C CA . ARG A 1 272 ? -21.908 -10.385 16.461 1.00 76.44 272 ARG A CA 1
ATOM 2235 C C . ARG A 1 272 ? -23.383 -10.032 16.280 1.00 76.44 272 ARG A C 1
ATOM 2237 O O . ARG A 1 272 ? -24.042 -9.727 17.271 1.00 76.44 272 ARG A O 1
ATOM 2244 N N . GLU A 1 273 ? -23.915 -10.162 15.070 1.00 83.00 273 GLU A N 1
ATOM 2245 C CA . GLU A 1 273 ? -25.328 -9.898 14.769 1.00 83.00 273 GLU A CA 1
ATOM 2246 C C . GLU A 1 273 ? -26.254 -10.762 15.636 1.00 83.00 273 GLU A C 1
ATOM 2248 O O . GLU A 1 273 ? -27.225 -10.269 16.206 1.00 83.00 273 GLU A O 1
ATOM 2253 N N . ARG A 1 274 ? -25.917 -12.044 15.841 1.00 78.44 274 ARG A N 1
ATOM 2254 C CA . ARG A 1 274 ? -26.675 -12.933 16.742 1.00 78.44 274 ARG A CA 1
ATOM 2255 C C . ARG A 1 274 ? -26.623 -12.505 18.208 1.00 78.44 274 ARG A C 1
ATOM 2257 O O . ARG A 1 274 ? -27.567 -12.793 18.944 1.00 78.44 274 ARG A O 1
ATOM 2264 N N . ARG A 1 275 ? -25.522 -11.897 18.663 1.00 75.44 275 ARG A N 1
ATOM 2265 C CA . ARG A 1 275 ? -25.396 -11.374 20.034 1.00 75.44 275 ARG A CA 1
ATOM 2266 C C . ARG A 1 275 ? -26.216 -10.101 20.210 1.00 75.44 275 ARG A C 1
ATOM 2268 O O . ARG A 1 275 ? -26.917 -9.991 21.207 1.00 75.44 275 ARG A O 1
ATOM 2275 N N . GLU A 1 276 ? -26.162 -9.193 19.241 1.00 79.62 276 GLU A N 1
ATOM 2276 C CA . GLU A 1 276 ? -26.914 -7.933 19.258 1.00 79.62 276 GLU A CA 1
ATOM 2277 C C . GLU A 1 276 ? -28.429 -8.158 19.082 1.00 79.62 276 GLU A C 1
ATOM 2279 O O . GLU A 1 276 ? -29.233 -7.438 19.667 1.00 79.62 276 GLU A O 1
ATOM 2284 N N . ALA A 1 277 ? -28.836 -9.201 18.348 1.00 75.00 277 ALA A N 1
ATOM 2285 C CA . ALA A 1 277 ? -30.242 -9.554 18.134 1.00 75.00 277 ALA A CA 1
ATOM 2286 C C . ALA A 1 277 ? -30.905 -10.306 19.305 1.00 75.00 277 ALA A C 1
ATOM 2288 O O . ALA A 1 277 ? -32.127 -10.470 19.305 1.00 75.00 277 ALA A O 1
ATOM 2289 N N . LYS A 1 278 ? -30.145 -10.796 20.296 1.00 60.25 278 LYS A N 1
ATOM 2290 C CA . LYS A 1 278 ? -30.732 -11.428 21.486 1.00 60.25 278 LYS A CA 1
ATOM 2291 C C . LYS A 1 278 ? -31.098 -10.346 22.505 1.00 60.25 278 LYS A C 1
ATOM 2293 O O . LYS A 1 278 ? -30.188 -9.743 23.072 1.00 60.25 278 LYS A O 1
ATOM 2298 N N . PRO A 1 279 ? -32.394 -10.106 22.785 1.00 51.66 279 PRO A N 1
ATOM 2299 C CA . PRO A 1 279 ? -32.769 -9.204 23.861 1.00 51.66 279 PRO A CA 1
ATOM 2300 C C . PRO A 1 279 ? -32.245 -9.781 25.178 1.00 51.66 279 PRO A C 1
ATOM 2302 O O . PRO A 1 279 ? -32.405 -10.973 25.448 1.00 51.66 279 PRO A O 1
ATOM 2305 N N . VAL A 1 280 ? -31.585 -8.938 25.969 1.00 54.25 280 VAL A N 1
ATOM 2306 C CA . VAL A 1 280 ? -31.143 -9.276 27.323 1.00 54.25 280 VAL A CA 1
ATOM 2307 C C . VAL A 1 280 ? -32.402 -9.523 28.156 1.00 54.25 280 VAL A C 1
ATOM 2309 O O . VAL A 1 280 ? -33.099 -8.576 28.514 1.00 54.25 280 VAL A O 1
ATOM 2312 N N . SER A 1 281 ? -32.734 -10.798 28.364 1.00 52.78 281 SER A N 1
ATOM 2313 C CA . SER A 1 281 ? -33.808 -11.261 29.251 1.00 52.78 281 SER A CA 1
ATOM 2314 C C . SER A 1 281 ? -33.305 -11.426 30.674 1.00 52.78 281 SER A C 1
ATOM 2316 O O . SER A 1 281 ? -32.236 -12.070 30.803 1.00 52.78 281 SER A O 1
#